Protein AF-A0A965ABD6-F1 (afdb_monomer)

Radius of gyration: 23.54 Å; Cα contacts (8 Å, |Δi|>4): 345; chains: 1; bounding box: 47×47×61 Å

Nearest PDB structures (foldseek):
  4b3f-assembly1_X  TM=8.788E-01  e=2.185E-13  Homo sapiens
  4b3g-assembly1_A  TM=7.871E-01  e=4.096E-14  Homo sapiens
  4b3g-assembly2_B  TM=7.904E-01  e=2.468E-12  Homo sapiens
  2xzp-assembly1_A  TM=6.756E-01  e=1.005E-08  Homo sapiens
  2xzl-assembly1_A  TM=5.775E-01  e=5.027E-09  Saccharomyces cerevisiae

Secondary structure (DSSP, 8-state):
-HHHHHHHHHHHHHHHHHHHHHHHHHHHHIIIIITS-HHHHHHTTSEEEEEEEEEEEE-GGG-EEEEEEESS-TT------TT-EEEEEE-TTS-TTTSEEEEEEEEEETTEEEEEES-SS--GGGGSS-EEEEEPP-HHHHHHHHHHHHHHHH--SSHHHHHHHHHTTSS---B--------TTGGGS-HHHHHHHHHHHTBSS-------TTS-HHHHHHHHHHHHHHHSS------SSHHHHHHHHHHHHTTT-------

Mean predicted aligned error: 6.94 Å

Sequence (263 aa):
MLYVMAAIDDLKKTFELIKQERQADLQQYQQKVLQKSITQKKKDGVCWYPVKLDKTYIGTGERLIIEVQRTNNFEQRHSFQSGKAVSVFSNATNTPQKDHVSGVINFVRDNNMVITLNVDELPDWIEDGSLGVDVMFDEISYREMEFALKTVMKAEEGRIVELRDILLGYQKATFSDTSITNSAAIAKLNVSQQQALQKVLSANDVGIIHGPPGTGKTTTLVQGIIQTVAEEKQVLVCTPSNAAIDLLVEKLSEQGLNVLRIG

pLDDT: mean 89.71, std 8.37, range [56.16, 98.0]

Solvent-accessible surface area (backbone atoms only — not comparable to full-atom values): 15420 Å² total; per-residue (Å²): 110,74,66,59,55,51,54,45,51,55,50,50,52,52,53,52,50,52,50,51,52,52,52,51,53,50,52,50,43,44,64,54,50,76,74,42,55,71,73,55,19,36,73,72,14,47,33,50,71,49,30,42,79,76,47,74,47,75,47,85,90,78,30,38,30,39,33,35,30,56,76,60,70,80,87,61,65,64,71,84,46,58,71,40,40,28,36,40,27,25,46,66,82,78,46,46,88,75,43,61,47,51,28,34,28,68,40,65,55,96,55,38,36,34,32,41,39,79,49,95,67,83,63,80,60,72,74,67,41,54,25,29,39,33,64,46,80,69,60,62,63,54,52,53,53,53,49,52,50,51,52,62,64,67,47,86,63,64,71,65,39,53,51,49,36,32,77,73,64,76,38,81,70,51,70,54,96,61,79,80,78,89,45,80,71,58,70,74,48,53,72,70,48,44,53,48,41,51,50,40,75,15,30,76,67,69,58,85,86,85,62,66,90,92,66,50,52,68,60,42,50,52,53,44,51,57,56,48,52,74,79,37,96,74,80,90,85,85,65,100,42,72,69,59,44,50,56,47,51,51,60,41,43,78,72,70,47,93,77,84,84,86,130

Structure (mmCIF, N/CA/C/O backbone):
data_AF-A0A965ABD6-F1
#
_entry.id   AF-A0A965ABD6-F1
#
loop_
_atom_site.group_PDB
_atom_site.id
_atom_site.type_symbol
_atom_site.label_atom_id
_atom_site.label_alt_id
_atom_site.lab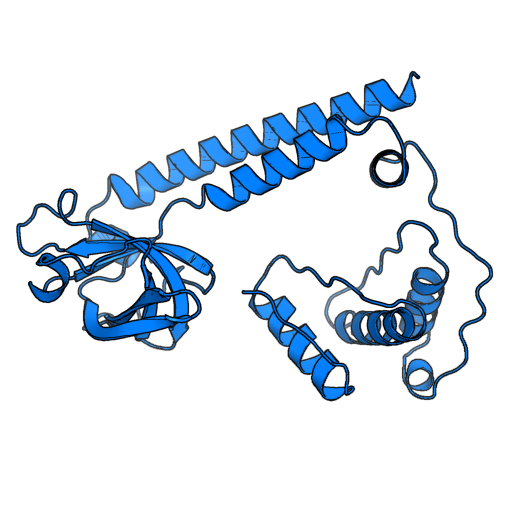el_comp_id
_atom_site.label_asym_id
_atom_site.label_entity_id
_atom_site.label_seq_id
_atom_site.pdbx_PDB_ins_code
_atom_site.Cartn_x
_atom_site.Cartn_y
_atom_site.Cartn_z
_atom_site.occupancy
_atom_site.B_iso_or_equiv
_atom_site.auth_seq_id
_atom_site.auth_comp_id
_atom_site.auth_asym_id
_atom_site.auth_atom_id
_atom_site.pdbx_PDB_model_num
ATOM 1 N N . MET A 1 1 ? -8.446 24.062 23.736 1.00 56.16 1 MET A N 1
ATOM 2 C CA . MET A 1 1 ? -7.678 25.020 22.907 1.00 56.16 1 MET A CA 1
ATOM 3 C C . MET A 1 1 ? -6.176 24.718 22.904 1.00 56.16 1 MET A C 1
ATOM 5 O O . MET A 1 1 ? -5.656 24.477 21.829 1.00 56.16 1 MET A O 1
ATOM 9 N N . LEU A 1 2 ? -5.494 24.633 24.060 1.00 60.91 2 LEU A N 1
ATOM 10 C CA . LEU A 1 2 ? -4.055 24.290 24.136 1.00 60.91 2 LEU A CA 1
ATOM 11 C C . LEU A 1 2 ? -3.693 22.927 23.504 1.00 60.91 2 LEU A C 1
ATOM 13 O O . LEU A 1 2 ? -2.738 22.849 22.741 1.00 60.91 2 LEU A O 1
ATOM 17 N N . TYR A 1 3 ? -4.488 21.880 23.755 1.00 62.97 3 TYR A N 1
ATOM 18 C CA . TYR A 1 3 ? -4.248 20.541 23.191 1.00 62.97 3 TYR A CA 1
ATOM 19 C C . TYR A 1 3 ? -4.413 20.461 21.666 1.00 62.97 3 TYR A C 1
ATOM 21 O O . TYR A 1 3 ? -3.659 19.764 20.998 1.00 62.97 3 TYR A O 1
ATOM 29 N N . VAL A 1 4 ? -5.346 21.235 21.105 1.00 65.31 4 VAL A N 1
ATOM 30 C CA . VAL A 1 4 ? -5.596 21.259 19.656 1.00 65.31 4 VAL A CA 1
ATOM 31 C C . VAL A 1 4 ? -4.415 21.886 18.913 1.00 65.31 4 VAL A C 1
ATOM 33 O O . VAL A 1 4 ? -4.005 21.374 17.878 1.00 65.31 4 VAL A O 1
ATOM 36 N N . MET A 1 5 ? -3.821 22.958 19.452 1.00 73.75 5 MET A N 1
ATOM 37 C CA . MET A 1 5 ? -2.641 23.577 18.834 1.00 73.75 5 MET A CA 1
ATOM 38 C C . MET A 1 5 ? -1.444 22.613 18.818 1.00 73.75 5 MET A C 1
ATOM 40 O O . MET A 1 5 ? -0.780 22.500 17.793 1.00 73.75 5 MET A O 1
ATOM 44 N N . ALA A 1 6 ? -1.238 21.851 19.898 1.00 85.69 6 ALA A N 1
ATOM 45 C CA . ALA A 1 6 ? -0.165 20.860 19.981 1.00 85.69 6 ALA A CA 1
ATOM 46 C C . ALA A 1 6 ? -0.349 19.697 18.982 1.00 85.69 6 ALA A C 1
ATOM 48 O O . ALA A 1 6 ? 0.586 19.358 18.259 1.00 85.69 6 ALA A O 1
ATOM 49 N N . ALA A 1 7 ? -1.570 19.162 18.852 1.00 89.69 7 ALA A N 1
ATOM 50 C CA . ALA A 1 7 ? -1.891 18.114 17.877 1.00 89.69 7 ALA A CA 1
ATOM 51 C C . ALA A 1 7 ? -1.602 18.536 16.430 1.00 89.69 7 ALA A C 1
ATOM 53 O O . ALA A 1 7 ? -1.044 17.775 15.639 1.00 89.69 7 ALA A O 1
ATOM 54 N N . ILE A 1 8 ? -1.965 19.769 16.078 1.00 93.88 8 ILE A N 1
ATOM 55 C CA . ILE A 1 8 ? -1.705 20.312 14.745 1.00 93.88 8 ILE A CA 1
ATOM 56 C C . ILE A 1 8 ? -0.204 20.506 14.505 1.00 93.88 8 ILE A C 1
ATOM 58 O O . ILE A 1 8 ? 0.272 20.241 13.401 1.00 93.88 8 ILE A O 1
ATOM 62 N N . ASP A 1 9 ? 0.558 20.935 15.508 1.00 93.69 9 ASP A N 1
ATOM 63 C CA . ASP A 1 9 ? 2.002 21.124 15.368 1.00 93.69 9 ASP A CA 1
ATOM 64 C C . ASP A 1 9 ? 2.760 19.792 15.218 1.00 93.69 9 ASP A C 1
ATOM 66 O O . ASP A 1 9 ? 3.669 19.703 14.385 1.00 93.69 9 ASP A O 1
ATOM 70 N N . ASP A 1 10 ? 2.331 18.726 15.903 1.00 93.62 10 ASP A N 1
ATOM 71 C CA . ASP A 1 10 ? 2.857 17.369 15.687 1.00 93.62 10 ASP A CA 1
ATOM 72 C C . ASP A 1 10 ? 2.606 16.887 14.251 1.00 93.62 10 ASP A C 1
ATOM 74 O O . ASP A 1 10 ? 3.505 16.359 13.589 1.00 93.62 10 ASP A O 1
ATOM 78 N N . LEU A 1 11 ? 1.401 17.119 13.721 1.00 96.06 11 LEU A N 1
ATOM 79 C CA . LEU A 1 11 ? 1.064 16.756 12.342 1.00 96.06 11 LEU A CA 1
ATOM 80 C C . LEU A 1 11 ? 1.850 17.575 11.314 1.00 96.06 11 LEU A C 1
ATOM 82 O O . LEU A 1 11 ? 2.280 17.013 10.305 1.00 96.06 11 LEU A O 1
ATOM 86 N N . LYS A 1 12 ? 2.105 18.866 11.567 1.00 96.81 12 LYS A N 1
ATOM 87 C CA . LYS A 1 12 ? 2.995 19.683 10.721 1.00 96.81 12 LYS A CA 1
ATOM 88 C C . LYS A 1 12 ? 4.415 19.129 10.715 1.00 96.81 12 LYS A C 1
ATOM 90 O O . LYS A 1 12 ? 5.037 19.070 9.657 1.00 96.81 12 LYS A O 1
ATOM 95 N N . LYS A 1 13 ? 4.926 18.689 11.867 1.00 96.81 13 LYS A N 1
ATOM 96 C CA . LYS A 1 13 ? 6.244 18.048 11.945 1.00 96.81 13 LYS A CA 1
ATOM 97 C C . LYS A 1 13 ? 6.281 16.767 11.113 1.00 96.81 13 LYS A C 1
ATOM 99 O O . LYS A 1 13 ? 7.199 16.604 10.313 1.00 96.81 13 LYS A O 1
ATOM 104 N N . THR A 1 14 ? 5.279 15.897 11.237 1.00 96.94 14 THR A N 1
ATOM 105 C CA . THR A 1 14 ? 5.166 14.692 10.396 1.00 96.94 14 THR A CA 1
ATOM 106 C C . THR A 1 14 ? 5.076 15.043 8.912 1.00 96.94 14 THR A C 1
ATOM 108 O O . THR A 1 14 ? 5.737 14.413 8.092 1.00 96.94 14 THR A O 1
ATOM 111 N N . PHE A 1 15 ? 4.320 16.080 8.554 1.00 97.44 15 PHE A N 1
ATOM 112 C CA . PHE A 1 15 ? 4.199 16.547 7.175 1.00 97.44 15 PHE A CA 1
ATOM 113 C C . PHE A 1 15 ? 5.551 16.978 6.581 1.00 97.44 15 PHE A C 1
ATOM 115 O O . PHE A 1 15 ? 5.878 16.603 5.455 1.00 97.44 15 PHE A O 1
ATOM 122 N N . GLU A 1 16 ? 6.376 17.700 7.342 1.00 97.94 16 GLU A N 1
ATOM 123 C CA . GLU A 1 16 ? 7.728 18.069 6.904 1.00 97.94 16 GLU A CA 1
ATOM 124 C C . GLU A 1 16 ? 8.673 16.861 6.819 1.00 97.94 16 GLU A C 1
ATOM 126 O O . GLU A 1 16 ? 9.490 16.791 5.901 1.00 97.94 16 GLU A O 1
ATOM 131 N N . LEU A 1 17 ? 8.534 15.868 7.703 1.00 98.00 17 LEU A N 1
ATOM 132 C CA . LEU A 1 17 ? 9.294 14.615 7.604 1.00 98.00 17 LEU A CA 1
ATOM 133 C C . LEU A 1 17 ? 8.945 13.834 6.328 1.00 98.00 17 LEU A C 1
ATOM 135 O O . LEU A 1 17 ? 9.846 13.337 5.658 1.00 98.00 17 LEU A O 1
ATOM 139 N N . ILE A 1 18 ? 7.667 13.783 5.938 1.00 97.06 18 ILE A N 1
ATOM 140 C CA . ILE A 1 18 ? 7.245 13.143 4.680 1.00 97.06 18 ILE A CA 1
ATOM 141 C C . ILE A 1 18 ? 7.852 13.853 3.467 1.00 97.06 18 ILE A C 1
ATOM 143 O O . ILE A 1 18 ? 8.284 13.191 2.525 1.00 97.06 18 ILE A O 1
ATOM 147 N N . LYS A 1 19 ? 7.946 15.188 3.485 1.00 96.19 19 LYS A N 1
ATOM 148 C CA . LYS A 1 19 ? 8.625 15.935 2.413 1.00 96.19 19 LYS A CA 1
ATOM 149 C C . LYS A 1 19 ? 10.118 15.631 2.339 1.00 96.19 19 LYS A C 1
ATOM 151 O O . LYS A 1 19 ? 10.651 15.512 1.237 1.00 96.19 19 LYS A O 1
ATOM 156 N N . GLN A 1 20 ? 10.787 15.513 3.486 1.00 97.44 20 GLN A N 1
ATOM 157 C CA . GLN A 1 20 ? 12.203 15.144 3.534 1.00 97.44 20 GLN A CA 1
ATOM 158 C C . GLN A 1 20 ? 12.419 13.738 2.968 1.00 97.44 20 GLN A C 1
ATOM 160 O O . GLN A 1 20 ? 13.289 13.558 2.118 1.00 97.44 20 GLN A O 1
ATOM 165 N N . GLU A 1 21 ? 11.581 12.776 3.360 1.00 97.19 21 GLU A N 1
ATOM 166 C CA . GLU A 1 21 ? 11.613 11.410 2.827 1.00 97.19 21 GLU A CA 1
ATOM 167 C C . GLU A 1 21 ? 11.377 11.396 1.311 1.00 97.19 21 GLU A C 1
ATOM 169 O O . GLU A 1 21 ? 12.151 10.799 0.567 1.00 97.19 21 GLU A O 1
ATOM 174 N N . ARG A 1 22 ? 10.368 12.135 0.827 1.00 95.94 22 ARG A N 1
ATOM 175 C CA . ARG A 1 22 ? 10.079 12.295 -0.607 1.00 95.94 22 ARG A CA 1
ATOM 176 C C . ARG A 1 22 ? 11.291 12.817 -1.374 1.00 95.94 22 ARG A C 1
ATOM 178 O O . ARG A 1 22 ? 11.604 12.325 -2.456 1.00 95.94 22 ARG A O 1
ATOM 185 N N . GLN A 1 23 ? 11.962 13.837 -0.841 1.00 95.19 23 GLN A N 1
ATOM 186 C CA . GLN A 1 23 ? 13.137 14.426 -1.475 1.00 95.19 23 GLN A CA 1
ATOM 187 C C . GLN A 1 23 ? 14.317 13.449 -1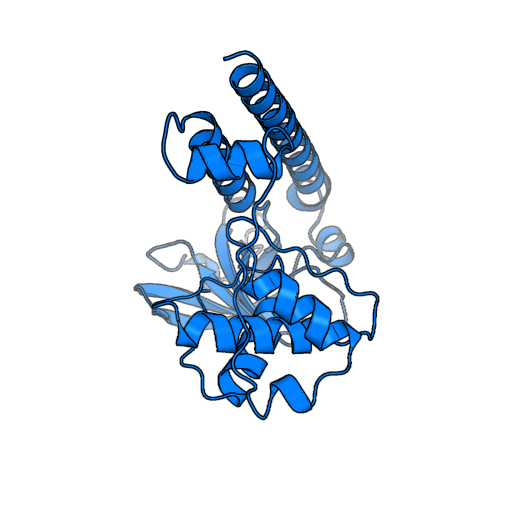.494 1.00 95.19 23 GLN A C 1
ATOM 189 O O . GLN A 1 23 ? 15.001 13.348 -2.514 1.00 95.19 23 GLN A O 1
ATOM 194 N N . ALA A 1 24 ? 14.545 12.725 -0.397 1.00 94.94 24 ALA A N 1
ATOM 195 C CA . ALA A 1 24 ? 15.600 11.725 -0.302 1.00 94.94 24 ALA A CA 1
ATOM 196 C C . ALA A 1 24 ? 15.373 10.564 -1.284 1.00 94.94 24 ALA A C 1
ATOM 198 O O . ALA A 1 24 ? 16.291 10.191 -2.019 1.00 94.94 24 ALA A O 1
ATOM 199 N N . ASP A 1 25 ? 14.149 10.040 -1.366 1.00 92.38 25 ASP A N 1
ATOM 200 C CA . ASP A 1 25 ? 13.821 8.939 -2.274 1.00 92.38 25 ASP A CA 1
ATOM 201 C C . ASP A 1 25 ? 13.860 9.382 -3.749 1.00 92.38 25 ASP A C 1
ATOM 203 O O . ASP A 1 25 ? 14.406 8.678 -4.602 1.00 92.38 25 ASP A O 1
ATOM 207 N N . LEU A 1 26 ? 13.438 10.617 -4.055 1.00 91.12 26 LEU A N 1
ATOM 208 C CA . LEU A 1 26 ? 13.603 11.200 -5.391 1.00 91.12 26 LEU A CA 1
ATOM 209 C C . LEU A 1 26 ? 15.084 11.334 -5.786 1.00 91.12 26 LEU A C 1
ATOM 211 O O . LEU A 1 26 ? 15.459 10.995 -6.910 1.00 91.12 26 LEU A O 1
ATOM 215 N N . GLN A 1 27 ? 15.946 11.802 -4.881 1.00 90.94 27 GLN A N 1
ATOM 216 C CA . GLN A 1 27 ? 17.391 11.884 -5.131 1.00 90.94 27 GLN A CA 1
ATOM 217 C C . GLN A 1 27 ? 17.996 10.496 -5.358 1.00 90.94 27 GLN A C 1
ATOM 219 O O . GLN A 1 27 ? 18.798 10.298 -6.277 1.00 90.94 27 GLN A O 1
ATOM 224 N N . GLN A 1 28 ? 17.579 9.514 -4.561 1.00 87.50 28 GLN A N 1
ATOM 225 C CA . GLN A 1 28 ? 17.999 8.132 -4.722 1.00 87.50 28 GLN A CA 1
ATOM 226 C C . GLN A 1 28 ? 17.561 7.565 -6.081 1.00 87.50 28 GLN A C 1
ATOM 228 O O . GLN A 1 28 ? 18.355 6.897 -6.750 1.00 87.50 28 GLN A O 1
ATOM 233 N N . TYR A 1 29 ? 16.334 7.850 -6.513 1.00 87.38 29 TYR A N 1
ATOM 234 C CA . TYR A 1 29 ? 15.823 7.479 -7.829 1.00 87.38 29 TYR A CA 1
ATOM 235 C C . TYR A 1 29 ? 16.656 8.097 -8.961 1.00 87.38 29 TYR A C 1
ATOM 237 O O . TYR A 1 29 ? 17.092 7.385 -9.869 1.00 87.38 29 TYR A O 1
ATOM 245 N N . GLN A 1 30 ? 16.968 9.393 -8.881 1.00 86.81 30 GLN A N 1
ATOM 246 C CA . GLN A 1 30 ? 17.805 10.078 -9.873 1.00 86.81 30 GLN A CA 1
ATOM 247 C C . GLN A 1 30 ? 19.190 9.423 -10.010 1.00 86.81 30 GLN A C 1
ATOM 249 O O . GLN A 1 30 ? 19.644 9.161 -11.126 1.00 86.81 30 GLN A O 1
ATOM 254 N N . GLN A 1 31 ? 19.835 9.094 -8.887 1.00 85.25 31 GLN A N 1
ATOM 255 C CA . GLN A 1 31 ? 21.158 8.458 -8.869 1.00 85.25 31 GLN A CA 1
ATOM 256 C C . GLN A 1 31 ? 21.137 6.990 -9.318 1.00 85.25 31 GLN A C 1
ATOM 258 O O . GLN A 1 31 ? 22.098 6.508 -9.922 1.00 85.25 31 GLN A O 1
ATOM 263 N N . LYS A 1 32 ? 20.080 6.236 -8.989 1.00 78.62 32 LYS A N 1
ATOM 264 C CA . LYS A 1 32 ? 20.001 4.788 -9.257 1.00 78.62 32 LYS A CA 1
ATOM 265 C C . LYS A 1 32 ? 19.354 4.436 -10.595 1.00 78.62 32 LYS A C 1
ATOM 267 O O . LY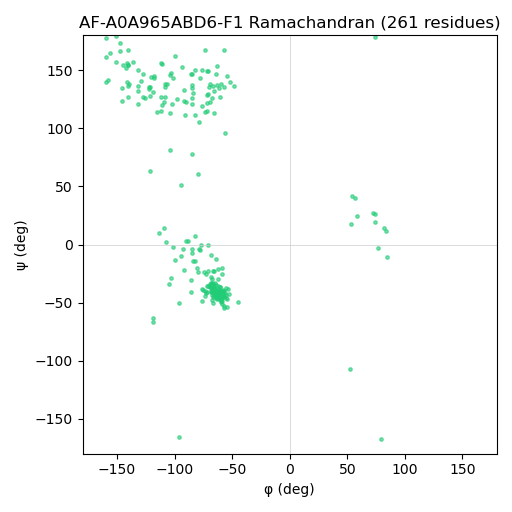S A 1 32 ? 19.602 3.340 -11.092 1.00 78.62 32 LYS A O 1
ATOM 272 N N . VAL A 1 33 ? 18.551 5.323 -11.171 1.00 79.69 33 VAL A N 1
ATOM 273 C CA . VAL A 1 33 ? 17.813 5.048 -12.409 1.00 79.69 33 VAL A CA 1
ATOM 274 C C . VAL A 1 33 ? 18.233 6.025 -13.504 1.00 79.69 33 VAL A C 1
ATOM 276 O O . VAL A 1 33 ? 18.847 5.607 -14.480 1.00 79.69 33 VAL A O 1
ATOM 279 N N . LEU A 1 34 ? 18.002 7.329 -13.344 1.00 79.62 34 LEU A N 1
ATOM 280 C CA . LEU A 1 34 ? 18.179 8.281 -14.453 1.00 79.62 34 LEU A CA 1
ATOM 281 C C . LEU A 1 34 ? 19.634 8.446 -14.918 1.00 79.62 34 LEU A C 1
ATOM 283 O O . LEU A 1 34 ? 19.883 8.622 -16.107 1.00 79.62 34 LEU A O 1
ATOM 287 N N . GLN A 1 35 ? 20.597 8.387 -13.997 1.00 82.94 35 GLN A N 1
ATOM 288 C CA . GLN A 1 35 ? 22.014 8.646 -14.295 1.00 82.94 35 GLN A CA 1
ATOM 289 C C . GLN A 1 35 ? 22.825 7.386 -14.638 1.00 82.94 35 GLN A C 1
ATOM 291 O O . GLN A 1 35 ? 24.010 7.482 -14.958 1.00 82.94 35 GLN A O 1
ATOM 296 N N . LYS A 1 36 ? 22.221 6.194 -14.559 1.00 86.75 36 LYS A N 1
ATOM 297 C CA . LYS A 1 36 ? 22.922 4.916 -14.742 1.00 86.75 36 LYS A CA 1
ATOM 298 C C . LYS A 1 36 ? 22.655 4.300 -16.110 1.00 86.75 36 LYS A C 1
ATOM 300 O O . LYS A 1 36 ? 21.560 4.382 -16.659 1.00 86.75 36 LYS A O 1
ATOM 305 N N . SER A 1 37 ? 23.662 3.601 -16.632 1.00 89.62 37 SER A N 1
ATOM 306 C CA . SER A 1 37 ? 23.510 2.801 -17.848 1.00 89.62 37 SER A CA 1
ATOM 307 C C . SER A 1 37 ? 22.505 1.664 -17.638 1.00 89.62 37 SER A C 1
ATOM 309 O O . SER A 1 37 ? 22.342 1.157 -16.524 1.00 89.62 37 SER A O 1
ATOM 311 N N . ILE A 1 38 ? 21.867 1.208 -18.722 1.00 89.44 38 ILE A N 1
ATOM 312 C CA . ILE A 1 38 ? 20.925 0.075 -18.696 1.00 89.44 38 ILE A CA 1
ATOM 313 C C . ILE A 1 38 ? 21.563 -1.155 -18.032 1.00 89.44 38 ILE A C 1
ATOM 315 O O . ILE A 1 38 ? 20.946 -1.791 -17.179 1.00 89.44 38 ILE A O 1
ATOM 319 N N . THR A 1 39 ? 22.829 -1.450 -18.340 1.00 90.69 39 THR A N 1
ATOM 320 C CA . THR A 1 39 ? 23.579 -2.560 -17.734 1.00 90.69 39 THR A CA 1
ATOM 321 C C . THR A 1 39 ? 23.640 -2.460 -16.209 1.00 90.69 39 THR A C 1
ATOM 323 O O . THR A 1 39 ? 23.407 -3.454 -15.517 1.00 90.69 39 THR A O 1
ATOM 326 N N . GLN A 1 40 ? 23.913 -1.269 -15.669 1.00 89.88 40 GLN A N 1
ATOM 327 C CA . GLN A 1 40 ? 23.965 -1.070 -14.224 1.00 89.88 40 GLN A CA 1
ATOM 328 C C . GLN A 1 40 ? 22.564 -1.110 -13.601 1.00 89.88 40 GLN A C 1
ATOM 330 O O . GLN A 1 40 ? 22.386 -1.766 -12.578 1.00 89.88 40 GLN A O 1
ATOM 335 N N . LYS A 1 41 ? 21.555 -0.500 -14.237 1.00 91.75 41 LYS A N 1
ATOM 336 C CA . LYS A 1 41 ? 20.160 -0.562 -13.766 1.00 91.75 41 LYS A CA 1
ATOM 337 C C . LYS A 1 41 ? 19.637 -1.997 -13.668 1.00 91.75 41 LYS A C 1
ATOM 339 O O . LYS A 1 41 ? 18.967 -2.347 -12.697 1.00 91.75 41 LYS A O 1
ATOM 344 N N . LYS A 1 42 ? 19.977 -2.850 -14.643 1.00 91.81 42 LYS A N 1
ATOM 345 C CA . LYS A 1 42 ? 19.676 -4.289 -14.592 1.00 91.81 42 LYS A CA 1
ATOM 346 C C . LYS A 1 42 ? 20.323 -4.936 -13.371 1.00 91.81 42 LYS A C 1
ATOM 348 O O . LYS A 1 42 ? 19.646 -5.636 -12.624 1.00 91.81 42 LYS A O 1
ATOM 353 N N . LYS A 1 43 ? 21.622 -4.690 -13.150 1.00 90.56 43 LYS A N 1
ATOM 354 C CA . LYS A 1 43 ? 22.377 -5.220 -11.997 1.00 90.56 43 LYS A CA 1
ATOM 355 C C . LYS A 1 43 ? 21.765 -4.800 -10.661 1.00 90.56 43 LYS A C 1
ATOM 357 O O . LYS A 1 43 ? 21.676 -5.627 -9.760 1.00 90.56 43 LYS A O 1
ATOM 362 N N . ASP A 1 44 ? 21.296 -3.562 -10.578 1.00 89.69 44 ASP A N 1
ATOM 363 C CA . ASP A 1 44 ? 20.644 -3.000 -9.394 1.00 89.69 44 ASP A CA 1
ATOM 364 C C . ASP A 1 44 ? 19.181 -3.474 -9.239 1.00 89.69 44 ASP A C 1
ATOM 366 O O . ASP A 1 44 ? 18.532 -3.170 -8.239 1.00 89.69 44 ASP A O 1
ATOM 370 N N . GLY A 1 45 ? 18.649 -4.230 -10.208 1.00 91.56 45 GLY A N 1
ATOM 371 C CA . GLY A 1 45 ? 17.308 -4.814 -10.156 1.00 91.56 45 GLY A CA 1
ATOM 372 C C . GLY A 1 45 ? 16.170 -3.812 -10.376 1.00 91.56 45 GLY A C 1
ATOM 373 O O . GLY A 1 45 ? 15.030 -4.091 -9.995 1.00 91.56 45 GLY A O 1
ATOM 374 N N . VAL A 1 46 ? 16.460 -2.649 -10.966 1.00 92.94 46 VAL A N 1
ATOM 375 C CA . VAL A 1 46 ? 15.493 -1.559 -11.220 1.00 92.94 46 VAL A CA 1
ATOM 376 C C . VAL A 1 46 ? 15.118 -1.414 -12.698 1.00 92.94 46 VAL A C 1
ATOM 378 O O . VAL A 1 46 ? 14.345 -0.529 -13.043 1.00 92.94 46 VAL A O 1
ATOM 381 N N . CYS A 1 47 ? 15.648 -2.284 -13.566 1.00 94.12 47 CYS A N 1
ATOM 382 C CA . CYS A 1 47 ? 15.359 -2.301 -14.999 1.00 94.12 47 CYS A CA 1
ATOM 383 C C . CYS A 1 47 ? 15.228 -3.735 -15.530 1.00 94.12 47 CYS A C 1
ATOM 385 O O . CYS A 1 47 ? 16.048 -4.603 -15.209 1.00 94.12 47 CYS A O 1
ATOM 387 N N . TRP A 1 48 ? 14.217 -3.986 -16.360 1.00 94.69 48 TRP A N 1
ATOM 388 C CA . TRP A 1 48 ? 14.145 -5.141 -17.255 1.00 94.69 48 TRP A CA 1
ATOM 389 C C . TRP A 1 48 ? 14.504 -4.691 -18.671 1.00 94.69 48 TRP A C 1
ATOM 391 O O . TRP A 1 48 ? 13.840 -3.827 -19.226 1.00 94.69 48 TRP A O 1
ATOM 401 N N . TYR A 1 49 ? 15.543 -5.281 -19.262 1.00 93.56 49 TYR A N 1
ATOM 402 C CA . TYR A 1 49 ? 15.931 -5.030 -20.653 1.00 93.56 49 TYR A CA 1
ATOM 403 C C . TYR A 1 49 ? 16.804 -6.181 -21.187 1.00 93.56 49 TYR A C 1
ATOM 405 O O . TYR A 1 49 ? 17.697 -6.623 -20.463 1.00 93.56 49 TYR A O 1
ATOM 413 N N . PRO A 1 50 ? 16.646 -6.643 -22.436 1.00 93.25 50 PRO A N 1
ATOM 414 C CA . PRO A 1 50 ? 15.512 -6.360 -23.294 1.00 93.25 50 PRO A CA 1
ATOM 415 C C . PRO A 1 50 ? 14.278 -7.113 -22.789 1.00 93.25 50 PRO A C 1
ATOM 417 O O . PRO A 1 50 ? 14.382 -8.221 -22.247 1.00 93.25 50 PRO A O 1
ATOM 420 N N . VAL A 1 51 ? 13.111 -6.527 -23.007 1.00 94.31 51 VAL A N 1
ATOM 421 C CA . VAL A 1 51 ? 11.834 -7.238 -22.955 1.00 94.31 51 VAL A CA 1
ATOM 422 C C . VAL A 1 51 ? 11.245 -7.322 -24.357 1.00 94.31 51 VAL A C 1
ATOM 424 O O . VAL A 1 51 ? 11.572 -6.523 -25.234 1.00 94.31 51 VAL A O 1
ATOM 427 N N . LYS A 1 52 ? 10.404 -8.324 -24.581 1.00 93.81 52 LYS A N 1
ATOM 428 C CA . LYS A 1 52 ? 9.613 -8.486 -25.795 1.00 93.81 52 LYS A CA 1
ATOM 429 C C . LYS A 1 52 ? 8.155 -8.204 -25.457 1.00 93.81 52 LYS A C 1
ATOM 431 O O . LYS A 1 52 ? 7.677 -8.704 -24.442 1.00 93.81 52 LYS A O 1
ATOM 436 N N . LEU A 1 53 ? 7.472 -7.440 -26.304 1.00 95.19 53 LEU A N 1
ATOM 437 C CA . LEU A 1 53 ? 6.020 -7.317 -26.259 1.00 95.19 53 LEU A CA 1
ATOM 438 C C . LEU A 1 53 ? 5.390 -8.646 -26.704 1.00 95.19 53 LEU A C 1
ATOM 440 O O . LEU A 1 53 ? 5.699 -9.145 -27.787 1.00 95.19 53 LEU A O 1
ATOM 444 N N . ASP A 1 54 ? 4.564 -9.238 -25.847 1.00 93.94 54 ASP A N 1
ATOM 445 C CA . ASP A 1 54 ? 3.817 -10.464 -26.143 1.00 93.94 54 ASP A CA 1
ATOM 446 C C . ASP A 1 54 ? 2.401 -10.134 -26.622 1.00 93.94 54 ASP A C 1
ATOM 448 O O . ASP A 1 54 ? 1.971 -10.607 -27.674 1.00 93.94 54 ASP A O 1
ATOM 452 N N . LYS A 1 55 ? 1.680 -9.290 -25.873 1.00 94.62 55 LYS A N 1
ATOM 453 C CA . LYS A 1 55 ? 0.291 -8.920 -26.171 1.00 94.62 55 LYS A CA 1
ATOM 454 C C . LYS A 1 55 ? -0.009 -7.480 -25.801 1.00 94.62 55 LYS A C 1
ATOM 456 O O . LYS A 1 55 ? 0.558 -6.949 -24.849 1.00 94.62 55 LYS A O 1
ATOM 461 N N . THR A 1 56 ? -1.003 -6.934 -26.491 1.00 95.44 56 THR A N 1
ATOM 462 C CA . THR A 1 56 ? -1.652 -5.666 -26.165 1.00 95.44 56 THR A CA 1
ATOM 463 C C . THR A 1 56 ? -3.161 -5.861 -26.208 1.00 95.44 56 THR A C 1
ATOM 465 O O . THR A 1 56 ? -3.675 -6.516 -27.116 1.00 95.44 56 THR A O 1
ATOM 468 N N . TYR A 1 57 ? -3.881 -5.319 -25.231 1.00 95.75 57 TYR A N 1
ATOM 469 C CA . TYR A 1 57 ? -5.343 -5.346 -25.192 1.00 95.75 57 TYR A CA 1
ATOM 470 C C . TYR A 1 57 ? -5.901 -4.203 -24.343 1.00 95.75 57 TYR A C 1
ATOM 472 O O . TYR A 1 57 ? -5.185 -3.583 -23.560 1.00 95.75 57 TYR A O 1
ATOM 480 N N . ILE A 1 58 ? -7.197 -3.935 -24.490 1.00 94.44 58 ILE A N 1
ATOM 481 C CA . ILE A 1 58 ? -7.924 -2.985 -23.646 1.00 94.44 58 ILE A CA 1
ATOM 482 C C . ILE A 1 58 ? -8.519 -3.754 -22.467 1.00 94.44 58 ILE A C 1
ATOM 484 O O . ILE A 1 58 ? -9.238 -4.737 -22.652 1.00 94.44 58 ILE A O 1
ATOM 488 N N . GLY A 1 59 ? -8.179 -3.327 -21.255 1.00 89.12 59 GLY A N 1
ATOM 489 C CA . GLY A 1 59 ? -8.684 -3.896 -20.013 1.00 89.12 59 GLY A CA 1
ATOM 490 C C . GLY A 1 59 ? -9.871 -3.134 -19.431 1.00 89.12 59 GLY A C 1
ATOM 491 O O . GLY A 1 59 ? -10.505 -2.292 -20.069 1.00 89.12 59 GLY A O 1
ATOM 492 N N . THR A 1 60 ? -10.160 -3.427 -18.166 1.00 84.00 60 THR A N 1
ATOM 493 C CA . THR A 1 60 ? -11.202 -2.746 -17.392 1.00 84.00 60 THR A CA 1
ATOM 494 C C . THR A 1 60 ? -10.954 -1.237 -17.332 1.00 84.00 60 THR A C 1
ATOM 496 O O . THR A 1 60 ? -9.836 -0.792 -17.075 1.00 84.00 60 THR A O 1
ATOM 499 N N . GLY A 1 61 ? -12.013 -0.447 -17.529 1.00 84.00 61 GLY A N 1
ATOM 500 C CA . GLY A 1 61 ? -11.929 1.015 -17.509 1.00 84.00 61 GLY A CA 1
ATOM 501 C C . GLY A 1 61 ? -11.262 1.615 -18.748 1.00 84.00 61 GLY A C 1
ATOM 502 O O . GLY A 1 61 ? -10.669 2.682 -18.633 1.00 84.00 61 GLY A O 1
ATOM 503 N N . GLU A 1 62 ? -11.321 0.913 -19.887 1.00 90.00 62 GLU A N 1
ATOM 504 C CA . GLU A 1 62 ? -10.795 1.356 -21.192 1.00 90.00 62 GLU A CA 1
ATOM 505 C C . GLU A 1 62 ? -9.290 1.662 -21.184 1.00 90.00 62 GLU A C 1
ATOM 507 O O . GLU A 1 62 ? -8.776 2.418 -22.000 1.00 90.00 62 GLU A O 1
ATOM 512 N N . ARG A 1 63 ? -8.553 1.048 -20.254 1.00 92.62 63 ARG A N 1
ATOM 513 C CA . ARG A 1 63 ? -7.106 1.226 -20.143 1.00 92.62 63 ARG A CA 1
ATOM 514 C C . ARG A 1 63 ? -6.362 0.281 -21.077 1.00 92.62 63 ARG A C 1
ATOM 516 O O . ARG A 1 63 ? -6.669 -0.911 -21.125 1.00 92.62 63 ARG A O 1
ATOM 523 N N . LEU A 1 64 ? -5.332 0.790 -21.749 1.00 95.56 64 LEU A N 1
ATOM 524 C CA . LEU A 1 64 ? -4.404 -0.028 -22.527 1.00 95.56 64 LEU A CA 1
ATOM 525 C C . LEU A 1 64 ? -3.515 -0.865 -21.606 1.00 95.56 64 LEU A C 1
ATOM 527 O O . LEU A 1 64 ? -2.890 -0.347 -20.682 1.00 95.56 64 LEU A O 1
ATOM 531 N N . ILE A 1 65 ? -3.442 -2.163 -21.877 1.00 96.94 65 ILE A N 1
ATOM 532 C CA . ILE A 1 65 ? -2.626 -3.125 -21.142 1.00 96.94 65 ILE A CA 1
ATOM 533 C C . ILE A 1 65 ? -1.653 -3.788 -22.107 1.00 96.94 65 ILE A C 1
ATOM 535 O O . ILE A 1 65 ? -2.039 -4.216 -23.196 1.00 96.94 65 ILE A O 1
ATOM 539 N N . ILE A 1 66 ? -0.399 -3.906 -21.674 1.00 96.81 66 ILE A N 1
ATOM 540 C CA . ILE A 1 66 ? 0.637 -4.662 -22.373 1.00 96.81 66 ILE A CA 1
ATOM 541 C C . ILE A 1 66 ? 1.148 -5.817 -21.515 1.00 96.81 66 ILE A C 1
ATOM 543 O O . ILE A 1 66 ? 1.280 -5.703 -20.292 1.00 96.81 66 ILE A O 1
ATOM 547 N N . GLU A 1 67 ? 1.486 -6.920 -22.171 1.00 96.94 67 GLU A N 1
ATOM 548 C CA . GLU A 1 67 ? 2.219 -8.038 -21.584 1.00 96.94 67 GLU A CA 1
ATOM 549 C C . GLU A 1 67 ? 3.622 -8.054 -22.173 1.00 96.94 67 GLU A C 1
ATOM 551 O O . GLU A 1 67 ? 3.795 -8.129 -23.390 1.00 96.94 67 GLU A O 1
ATOM 556 N N . VAL A 1 68 ? 4.632 -7.978 -21.311 1.00 96.25 68 VAL A N 1
ATOM 557 C CA . VAL A 1 68 ? 6.036 -8.021 -21.717 1.00 96.25 68 VAL A CA 1
ATOM 558 C C . VAL A 1 68 ? 6.752 -9.192 -21.065 1.00 96.25 68 VAL A C 1
ATOM 560 O O . VAL A 1 68 ? 6.503 -9.534 -19.907 1.00 96.25 68 VAL A O 1
ATOM 563 N N . GLN A 1 69 ? 7.683 -9.788 -21.801 1.00 95.12 69 GLN A N 1
ATOM 564 C CA . GLN A 1 69 ? 8.479 -10.917 -21.341 1.00 95.12 69 GLN A CA 1
ATOM 565 C C . GLN A 1 69 ? 9.973 -10.594 -21.404 1.00 95.12 69 GLN A C 1
ATOM 567 O O . GLN A 1 69 ? 10.467 -10.098 -22.417 1.00 95.12 69 GLN A O 1
ATOM 572 N N . ARG A 1 70 ? 10.728 -10.898 -20.341 1.00 92.38 70 ARG A N 1
ATOM 573 C CA . ARG A 1 70 ? 12.201 -10.843 -20.391 1.00 92.38 70 ARG A CA 1
ATOM 574 C C . ARG A 1 70 ? 12.714 -11.790 -21.466 1.00 92.38 70 ARG A C 1
ATOM 576 O O . ARG A 1 70 ? 12.265 -12.923 -21.555 1.00 92.38 70 ARG A O 1
ATOM 583 N N . THR A 1 71 ? 13.708 -11.364 -22.234 1.00 89.00 71 THR A N 1
ATOM 584 C CA . THR A 1 71 ? 14.347 -12.234 -23.240 1.00 89.00 71 THR A CA 1
ATOM 585 C C . THR A 1 71 ? 15.662 -12.842 -22.755 1.00 89.00 71 THR A C 1
ATOM 587 O O . THR A 1 71 ? 16.179 -13.775 -23.363 1.00 89.00 71 THR A O 1
ATOM 590 N N . ASN A 1 72 ? 16.217 -12.328 -21.655 1.00 85.12 72 ASN A N 1
ATOM 591 C CA . ASN A 1 72 ? 17.432 -12.830 -21.026 1.00 85.12 72 ASN A CA 1
ATOM 592 C C . ASN A 1 72 ? 17.428 -12.569 -19.517 1.00 85.12 72 ASN A C 1
ATOM 594 O O . ASN A 1 72 ? 16.506 -11.958 -18.976 1.00 85.12 72 ASN A O 1
ATOM 598 N N . ASN A 1 73 ? 18.496 -13.012 -18.846 1.00 80.75 73 ASN A N 1
ATOM 599 C CA . ASN A 1 73 ? 18.740 -12.746 -17.428 1.00 80.75 73 ASN A CA 1
ATOM 600 C C . ASN A 1 73 ? 17.565 -13.153 -16.525 1.00 80.75 73 ASN A C 1
ATOM 602 O O . ASN A 1 73 ? 17.219 -12.436 -15.587 1.00 80.75 73 ASN A O 1
ATOM 606 N N . PHE A 1 74 ? 16.963 -14.307 -16.806 1.00 84.38 74 PHE A N 1
ATOM 607 C CA . PHE A 1 74 ? 15.776 -14.804 -16.110 1.00 84.38 74 PHE A CA 1
ATOM 608 C C . PHE A 1 74 ? 15.972 -14.889 -14.584 1.00 84.38 74 PHE A C 1
ATOM 610 O O . PHE A 1 74 ? 15.105 -14.477 -13.823 1.00 84.38 74 PHE A O 1
ATOM 617 N N . GLU A 1 75 ? 17.171 -15.273 -14.139 1.00 82.56 75 GLU A N 1
ATOM 618 C CA . GLU A 1 75 ? 17.541 -15.396 -12.719 1.00 82.56 75 GLU A CA 1
ATOM 619 C C . GLU A 1 75 ? 17.880 -14.057 -12.031 1.00 82.56 75 GLU A C 1
ATOM 621 O O . GLU A 1 75 ? 18.180 -14.001 -10.834 1.00 82.56 75 GLU A O 1
ATOM 626 N N . GLN A 1 76 ? 17.895 -12.943 -12.771 1.00 86.12 76 GLN A N 1
ATOM 627 C CA . GLN A 1 76 ? 18.296 -11.654 -12.219 1.00 86.12 76 GLN A CA 1
ATOM 628 C C . GLN A 1 76 ? 17.210 -11.096 -11.297 1.00 86.12 76 GLN A C 1
ATOM 630 O O . GLN A 1 76 ? 16.128 -10.704 -11.753 1.00 86.12 76 GLN A O 1
ATOM 635 N N . ARG A 1 77 ? 17.541 -11.001 -10.002 1.00 89.19 77 ARG A N 1
ATOM 636 C CA . ARG A 1 77 ? 16.687 -10.393 -8.973 1.00 89.19 77 ARG A CA 1
ATOM 637 C C . ARG A 1 77 ? 16.289 -8.970 -9.354 1.00 89.19 77 ARG A C 1
ATOM 639 O O . ARG A 1 77 ? 17.071 -8.227 -9.945 1.00 89.19 77 ARG A O 1
ATOM 646 N N . HIS A 1 78 ? 15.073 -8.591 -8.986 1.00 91.94 78 HIS A N 1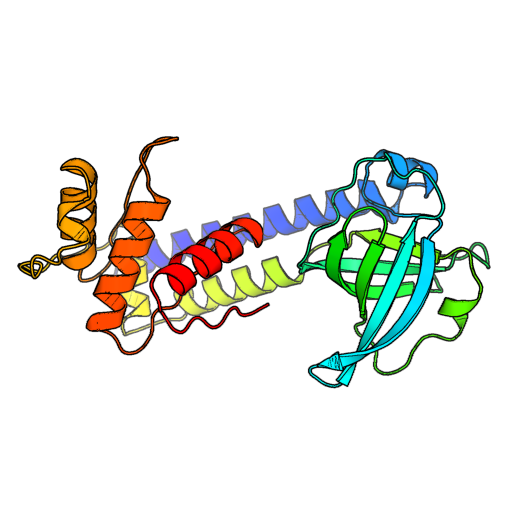
ATOM 647 C CA . HIS A 1 78 ? 14.519 -7.282 -9.292 1.00 91.94 78 HIS A CA 1
ATOM 648 C C . HIS A 1 78 ? 13.576 -6.791 -8.198 1.00 91.94 78 HIS A C 1
ATOM 650 O O . HIS A 1 78 ? 13.140 -7.556 -7.341 1.00 91.94 78 HIS A O 1
ATOM 656 N N . SER A 1 79 ? 13.245 -5.503 -8.251 1.00 90.19 79 SER A N 1
ATOM 657 C CA . SER A 1 79 ? 12.361 -4.847 -7.288 1.00 90.19 79 SER A CA 1
ATOM 658 C C . SER A 1 79 ? 10.925 -4.643 -7.790 1.00 90.19 79 SER A C 1
ATOM 660 O O . SER A 1 79 ? 10.102 -4.143 -7.027 1.00 90.19 79 SER A O 1
ATOM 662 N N . PHE A 1 80 ? 10.598 -5.022 -9.033 1.00 93.00 80 PHE A N 1
ATOM 663 C CA . PHE A 1 80 ? 9.238 -4.921 -9.586 1.00 93.00 80 PHE A CA 1
ATOM 664 C C . PHE A 1 80 ? 8.219 -5.761 -8.809 1.00 93.00 80 PHE A C 1
ATOM 666 O O . PHE A 1 80 ? 8.492 -6.915 -8.480 1.00 93.00 80 PHE A O 1
ATOM 673 N N . GLN A 1 81 ? 7.058 -5.167 -8.530 1.00 91.38 81 GLN A N 1
ATOM 674 C CA . GLN A 1 81 ? 5.938 -5.750 -7.787 1.00 91.38 81 GLN A CA 1
ATOM 675 C C . GLN A 1 81 ? 4.628 -5.123 -8.286 1.00 91.38 81 GLN A C 1
ATOM 677 O O . GLN A 1 81 ? 4.649 -4.010 -8.812 1.00 91.38 81 GLN A O 1
ATOM 682 N N . SER A 1 82 ? 3.503 -5.819 -8.090 1.00 90.81 82 SER A N 1
ATOM 683 C CA . SER A 1 82 ? 2.155 -5.283 -8.341 1.00 90.81 82 SER A CA 1
ATOM 684 C C . SER A 1 82 ? 1.986 -3.898 -7.711 1.00 90.81 82 SER A C 1
ATOM 686 O O . SER A 1 82 ? 2.391 -3.694 -6.566 1.00 90.81 82 SER A O 1
ATOM 688 N N . GLY A 1 83 ? 1.387 -2.966 -8.447 1.00 89.25 83 GLY A N 1
ATOM 689 C CA . GLY A 1 83 ? 1.126 -1.588 -8.029 1.00 89.25 83 GLY A CA 1
ATOM 690 C C . GLY A 1 83 ? 2.290 -0.612 -8.225 1.00 89.25 83 GLY A C 1
ATOM 691 O O . GLY A 1 83 ? 2.080 0.592 -8.121 1.00 89.25 83 GLY A O 1
ATOM 692 N N . LYS A 1 84 ? 3.511 -1.075 -8.538 1.00 90.69 84 LYS A N 1
ATOM 693 C CA . LYS A 1 84 ? 4.631 -0.152 -8.780 1.00 90.69 84 LYS A CA 1
ATOM 694 C C . LYS A 1 84 ? 4.457 0.613 -10.088 1.00 90.69 84 LYS A C 1
ATOM 696 O O . LYS A 1 84 ? 4.158 0.014 -11.123 1.00 90.69 84 LYS A O 1
ATOM 701 N N . ALA A 1 85 ? 4.727 1.915 -10.035 1.00 92.88 85 ALA A N 1
ATOM 702 C CA . 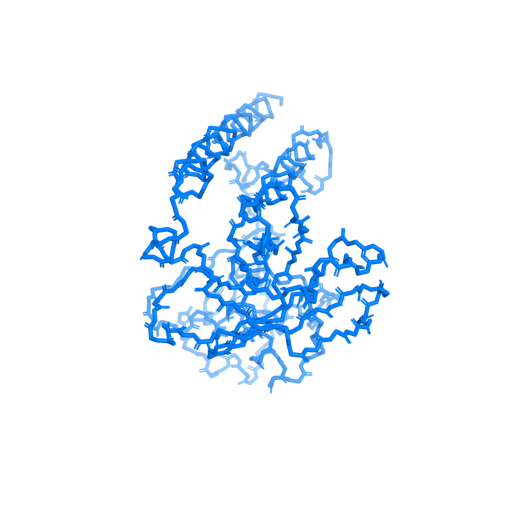ALA A 1 85 ? 4.854 2.753 -11.217 1.00 92.88 85 ALA A CA 1
ATOM 703 C C . ALA A 1 85 ? 6.119 2.383 -12.005 1.00 92.88 85 ALA A C 1
ATOM 705 O O . ALA A 1 85 ? 7.188 2.143 -11.429 1.00 92.88 85 ALA A O 1
ATOM 706 N N . VAL A 1 86 ? 5.996 2.336 -13.327 1.00 95.12 86 VAL A N 1
ATOM 707 C CA . VAL A 1 86 ? 7.066 1.964 -14.253 1.00 95.12 86 VAL A CA 1
ATOM 708 C C . VAL A 1 86 ? 7.053 2.833 -15.500 1.00 95.12 86 VAL A C 1
ATOM 710 O O . VAL A 1 86 ? 6.015 3.358 -15.896 1.00 95.12 86 VAL A O 1
ATOM 713 N N . SER A 1 87 ? 8.220 2.952 -16.125 1.00 94.19 87 SER A N 1
ATOM 714 C CA . SER A 1 87 ? 8.404 3.584 -17.424 1.00 94.19 87 SER A CA 1
ATOM 715 C C . SER A 1 87 ? 8.785 2.506 -18.426 1.00 94.19 87 SER A C 1
ATOM 717 O O . SER A 1 87 ? 9.834 1.872 -18.289 1.00 94.19 87 SER A O 1
ATOM 719 N N . VAL A 1 88 ? 7.923 2.271 -19.408 1.00 95.19 88 VAL A N 1
ATOM 720 C CA . VAL A 1 88 ? 8.224 1.430 -20.567 1.00 95.19 88 VAL A CA 1
ATOM 721 C C . VAL A 1 88 ? 8.940 2.312 -21.574 1.00 95.19 88 VAL A C 1
ATOM 723 O O . VAL A 1 88 ? 8.462 3.406 -21.855 1.00 95.19 88 VAL A O 1
ATOM 726 N N . PHE A 1 89 ? 10.075 1.869 -22.102 1.00 93.69 89 PHE A N 1
ATOM 727 C CA . PHE A 1 89 ? 10.877 2.649 -23.043 1.00 93.69 89 PHE A CA 1
ATOM 728 C C . PHE A 1 89 ? 11.369 1.800 -24.214 1.00 93.69 89 PHE A C 1
ATOM 730 O O . PHE A 1 89 ? 11.514 0.583 -24.074 1.00 93.69 89 PHE A O 1
ATOM 737 N N . SER A 1 90 ? 11.693 2.438 -25.338 1.00 91.88 90 SER A N 1
ATOM 738 C CA . SER A 1 90 ? 12.415 1.812 -26.454 1.00 91.88 90 SER A CA 1
ATOM 739 C C . SER A 1 90 ? 13.857 2.302 -26.523 1.00 91.88 90 SER A C 1
ATOM 741 O O . SER A 1 90 ? 14.141 3.483 -26.353 1.00 91.88 90 SER A O 1
ATOM 743 N N . ASN A 1 91 ? 14.796 1.392 -26.778 1.00 87.94 91 ASN A N 1
ATOM 744 C CA . ASN A 1 91 ? 16.194 1.731 -27.052 1.00 87.94 91 ASN A CA 1
ATOM 745 C C . ASN A 1 91 ? 16.583 1.505 -28.527 1.00 87.94 91 ASN A C 1
ATOM 747 O O . ASN A 1 91 ? 17.772 1.489 -28.843 1.00 87.94 91 ASN A O 1
ATOM 751 N N . ALA A 1 92 ? 15.618 1.329 -29.437 1.00 82.38 92 ALA A N 1
ATOM 752 C CA . ALA A 1 92 ? 15.886 1.079 -30.859 1.00 82.38 92 ALA A CA 1
ATOM 753 C C . ALA A 1 92 ? 16.656 2.233 -31.535 1.00 82.38 92 ALA A C 1
ATOM 755 O O . ALA A 1 92 ? 17.554 2.009 -32.344 1.00 82.38 92 ALA A O 1
ATOM 756 N N . THR A 1 93 ? 16.362 3.474 -31.143 1.00 74.44 93 THR A N 1
ATOM 757 C CA . THR A 1 93 ? 16.962 4.707 -31.682 1.00 74.44 93 THR A CA 1
ATOM 758 C C . THR A 1 93 ? 18.219 5.164 -30.927 1.00 74.44 93 THR A C 1
ATOM 760 O O . THR A 1 93 ? 18.771 6.221 -31.230 1.00 74.44 93 THR A O 1
ATOM 763 N N . ASN A 1 94 ? 18.681 4.405 -29.920 1.00 72.38 94 ASN A N 1
ATOM 764 C CA . ASN A 1 94 ? 19.657 4.845 -28.906 1.00 72.38 94 ASN A CA 1
ATOM 765 C C . ASN A 1 94 ? 19.266 6.151 -28.178 1.00 72.38 94 ASN A C 1
ATOM 767 O O . ASN A 1 94 ? 20.108 6.783 -27.534 1.00 72.38 94 ASN A O 1
ATOM 771 N N . THR A 1 95 ? 17.992 6.553 -28.237 1.00 68.31 95 THR A N 1
ATOM 772 C CA . THR A 1 95 ? 17.452 7.708 -27.507 1.00 68.31 95 THR A CA 1
ATOM 773 C C . THR A 1 95 ? 16.300 7.308 -26.580 1.00 68.31 95 THR A C 1
ATOM 775 O O . THR A 1 95 ? 15.195 7.824 -26.724 1.00 68.31 95 THR A O 1
ATOM 778 N N . PRO A 1 96 ? 16.545 6.456 -25.563 1.00 63.19 96 PRO A N 1
ATOM 779 C CA . PRO A 1 96 ? 15.492 5.921 -24.690 1.00 63.19 96 PRO A CA 1
ATOM 780 C C . PRO A 1 96 ? 14.776 6.978 -23.842 1.00 63.19 96 PRO A C 1
ATOM 782 O O . PRO A 1 96 ? 13.739 6.714 -23.252 1.00 63.19 96 PRO A O 1
ATOM 785 N N . GLN A 1 97 ? 15.322 8.193 -23.771 1.00 65.88 97 GLN A N 1
ATOM 786 C CA . GLN A 1 97 ? 14.683 9.329 -23.107 1.00 65.88 97 GLN A CA 1
ATOM 787 C C . GLN A 1 97 ? 13.518 9.912 -23.921 1.00 65.88 97 GLN A C 1
ATOM 789 O O . GLN A 1 97 ? 12.652 10.565 -23.345 1.00 65.88 97 GLN A O 1
ATOM 794 N N . LYS A 1 98 ? 13.498 9.709 -25.245 1.00 69.69 98 LYS A N 1
ATOM 795 C CA . LYS A 1 98 ? 12.444 10.226 -26.130 1.00 69.69 98 LYS A CA 1
ATOM 796 C C . LYS A 1 98 ? 11.244 9.288 -26.196 1.00 69.69 98 LYS A C 1
ATOM 798 O O . LYS A 1 98 ? 10.115 9.754 -26.111 1.00 69.69 98 LYS A O 1
ATOM 803 N N . ASP A 1 99 ? 11.511 7.990 -26.254 1.00 85.25 99 ASP A N 1
ATOM 804 C CA . ASP A 1 99 ? 10.497 6.969 -26.494 1.00 85.25 99 ASP A CA 1
ATOM 805 C C . ASP A 1 99 ? 10.170 6.264 -25.176 1.00 85.25 99 ASP A C 1
ATOM 807 O O . ASP A 1 99 ? 10.734 5.211 -24.874 1.00 85.25 99 ASP A O 1
ATOM 811 N N . HIS A 1 100 ? 9.317 6.885 -24.351 1.00 90.56 100 HIS A N 1
ATOM 812 C CA . HIS A 1 100 ? 8.867 6.297 -23.089 1.00 90.56 100 HIS A CA 1
ATOM 813 C C . HIS A 1 100 ? 7.392 6.574 -22.774 1.00 90.56 100 HIS A C 1
ATOM 815 O O . HIS A 1 100 ? 6.834 7.597 -23.165 1.00 90.56 100 HIS A O 1
ATOM 821 N N . VAL A 1 101 ? 6.768 5.659 -22.032 1.00 93.25 101 VAL A N 1
ATOM 822 C CA . VAL A 1 101 ? 5.394 5.775 -21.534 1.00 93.25 101 VAL A CA 1
ATOM 823 C C . VAL A 1 101 ? 5.301 5.260 -20.101 1.00 93.25 101 VAL A C 1
ATOM 825 O O . VAL A 1 101 ? 5.899 4.243 -19.747 1.00 93.25 101 VAL A O 1
ATOM 828 N N . SER A 1 102 ? 4.551 5.971 -19.258 1.00 94.19 102 SER A N 1
ATOM 829 C CA . SER A 1 102 ? 4.329 5.550 -17.872 1.00 94.19 102 SER A CA 1
ATOM 830 C C . SER A 1 102 ? 3.213 4.510 -17.765 1.00 94.19 102 SER A C 1
ATOM 832 O O . SER A 1 102 ? 2.255 4.521 -18.540 1.00 94.19 102 SER A O 1
ATOM 834 N N . GLY A 1 103 ? 3.312 3.638 -16.771 1.00 94.25 103 GLY A N 1
ATOM 835 C CA . GLY A 1 103 ? 2.288 2.653 -16.456 1.00 94.25 103 GLY A CA 1
ATOM 836 C C . GLY A 1 103 ? 2.402 2.128 -15.032 1.00 94.25 103 GLY A C 1
ATOM 837 O O . GLY A 1 103 ? 3.309 2.492 -14.280 1.00 94.25 103 GLY A O 1
ATOM 838 N N . VAL A 1 104 ? 1.469 1.261 -14.662 1.00 93.69 104 VAL A N 1
ATOM 839 C CA . VAL A 1 104 ? 1.423 0.583 -13.364 1.00 93.69 104 VAL A CA 1
ATOM 840 C C . VAL A 1 104 ? 1.444 -0.918 -13.594 1.00 93.69 104 VAL A C 1
ATOM 842 O O . VAL A 1 104 ? 0.748 -1.441 -14.464 1.00 93.69 104 VAL A O 1
ATOM 845 N N . ILE A 1 105 ? 2.256 -1.624 -12.814 1.00 95.19 105 ILE A N 1
ATOM 846 C CA . ILE A 1 105 ? 2.335 -3.081 -12.890 1.00 95.19 105 ILE A CA 1
ATOM 847 C C . ILE A 1 105 ? 1.068 -3.702 -12.300 1.00 95.19 105 ILE A C 1
ATOM 849 O O . ILE A 1 105 ? 0.808 -3.543 -11.108 1.00 95.19 105 ILE A O 1
ATOM 853 N N . ASN A 1 106 ? 0.351 -4.495 -13.091 1.00 93.12 106 ASN A N 1
ATOM 854 C CA . ASN A 1 106 ? -0.767 -5.307 -12.608 1.00 93.12 106 ASN A CA 1
ATOM 855 C C . ASN A 1 106 ? -0.237 -6.530 -11.855 1.00 93.12 106 ASN A C 1
ATOM 857 O O . ASN A 1 106 ? -0.648 -6.811 -10.738 1.00 93.12 106 ASN A O 1
ATOM 861 N N . PHE A 1 107 ? 0.721 -7.245 -12.445 1.00 93.06 107 PHE A N 1
ATOM 862 C CA . PHE A 1 107 ? 1.454 -8.311 -11.767 1.00 93.06 107 PHE A CA 1
ATOM 863 C C . PHE A 1 107 ? 2.786 -8.603 -12.459 1.00 93.06 107 PHE A C 1
ATOM 865 O O . PHE A 1 107 ? 2.997 -8.283 -13.631 1.00 93.06 107 PHE A O 1
ATOM 872 N N . VAL A 1 108 ? 3.679 -9.256 -11.715 1.00 93.81 108 VAL A N 1
ATOM 873 C CA . VAL A 1 108 ? 4.915 -9.846 -12.234 1.00 93.81 108 VAL A CA 1
ATOM 874 C C . VAL A 1 108 ? 4.931 -11.303 -11.820 1.00 93.81 108 VAL A C 1
ATOM 876 O O . VAL A 1 108 ? 4.789 -11.602 -10.633 1.00 93.81 108 VAL A O 1
ATOM 879 N N . ARG A 1 109 ? 5.106 -12.204 -12.781 1.00 91.31 109 ARG A N 1
ATOM 880 C CA . ARG A 1 109 ? 5.220 -13.635 -12.520 1.00 91.31 109 ARG A CA 1
ATOM 881 C C . ARG A 1 109 ? 6.277 -14.234 -13.429 1.00 91.31 109 ARG A C 1
ATOM 883 O O . ARG A 1 109 ? 6.210 -14.080 -14.646 1.00 91.31 109 ARG A O 1
ATOM 890 N N . ASP A 1 110 ? 7.229 -14.931 -12.819 1.00 88.19 110 ASP A N 1
ATOM 891 C CA . ASP A 1 110 ? 8.382 -15.512 -13.499 1.00 88.19 110 ASP A CA 1
ATOM 892 C C . ASP A 1 110 ? 9.110 -14.443 -14.332 1.00 88.19 110 ASP A C 1
ATOM 894 O O . ASP A 1 110 ? 9.732 -13.534 -13.784 1.00 88.19 110 ASP A O 1
ATOM 898 N N . ASN A 1 111 ? 8.985 -14.509 -15.655 1.00 92.62 111 ASN A N 1
ATOM 899 C CA . ASN A 1 111 ? 9.614 -13.582 -16.592 1.00 92.62 111 ASN A CA 1
ATOM 900 C C . ASN A 1 111 ? 8.614 -12.715 -17.354 1.00 92.62 111 ASN A C 1
ATOM 902 O O . ASN A 1 111 ? 9.013 -12.016 -18.284 1.00 92.62 111 ASN A O 1
ATOM 906 N N . ASN A 1 112 ? 7.345 -12.755 -16.951 1.00 95.50 112 ASN A N 1
ATOM 907 C CA . ASN A 1 112 ? 6.254 -12.017 -17.560 1.00 95.50 112 ASN A CA 1
ATOM 908 C C . ASN A 1 112 ? 5.813 -10.887 -16.629 1.00 95.50 112 ASN A C 1
ATOM 910 O O . ASN A 1 112 ? 5.697 -11.058 -15.410 1.00 95.50 112 ASN A O 1
ATOM 914 N N . MET A 1 113 ? 5.550 -9.728 -17.213 1.00 96.81 113 MET A N 1
ATOM 915 C CA . MET A 1 113 ? 5.031 -8.558 -16.521 1.00 96.81 113 MET A CA 1
ATOM 916 C C . MET A 1 113 ? 3.856 -8.005 -17.311 1.00 96.81 113 MET A C 1
ATOM 918 O O . MET A 1 113 ? 3.951 -7.824 -18.523 1.00 96.81 113 MET A O 1
ATOM 922 N N . VAL A 1 114 ? 2.762 -7.732 -16.609 1.00 97.12 114 VAL A N 1
ATOM 923 C CA . VAL A 1 114 ? 1.575 -7.098 -17.184 1.00 97.12 114 VAL A CA 1
ATOM 924 C C . VAL A 1 114 ? 1.489 -5.680 -16.653 1.00 97.12 114 VAL A C 1
ATOM 926 O O . VAL A 1 114 ? 1.559 -5.470 -15.439 1.00 97.12 114 VAL A O 1
ATOM 929 N N . ILE A 1 115 ? 1.374 -4.714 -17.559 1.00 97.12 115 ILE A N 1
ATOM 930 C CA . ILE A 1 115 ? 1.436 -3.285 -17.253 1.00 97.12 115 ILE A CA 1
ATOM 931 C C . ILE A 1 115 ? 0.207 -2.610 -17.847 1.00 97.12 115 ILE A C 1
ATOM 933 O O . ILE A 1 115 ? -0.040 -2.720 -19.046 1.00 97.12 115 ILE A O 1
ATOM 937 N N . THR A 1 116 ? -0.526 -1.876 -17.019 1.00 96.00 116 THR A N 1
ATOM 938 C CA . THR A 1 116 ? -1.538 -0.927 -17.488 1.00 96.00 116 THR A CA 1
ATOM 939 C C . THR A 1 116 ? -0.850 0.393 -17.816 1.00 96.00 116 THR A C 1
ATOM 941 O O . THR A 1 116 ? -0.203 0.980 -16.948 1.00 96.00 116 THR A O 1
ATOM 944 N N . LEU A 1 117 ? -0.954 0.856 -19.059 1.00 95.50 117 LEU A N 1
ATOM 945 C CA . LEU A 1 117 ? -0.341 2.096 -19.523 1.00 95.50 117 LEU A CA 1
ATOM 946 C C . LEU A 1 117 ? -1.229 3.308 -19.214 1.00 95.50 117 LEU A C 1
ATOM 948 O O . LEU A 1 117 ? -2.458 3.242 -19.259 1.00 95.50 117 LEU A O 1
ATOM 952 N N . ASN A 1 118 ? -0.594 4.444 -18.935 1.00 92.19 118 ASN A N 1
ATOM 953 C CA . ASN A 1 118 ? -1.263 5.722 -18.692 1.00 92.19 118 ASN A CA 1
ATOM 954 C C . ASN A 1 118 ? -1.349 6.560 -19.979 1.00 92.19 118 ASN A C 1
ATOM 956 O O . ASN A 1 118 ? -0.931 7.717 -19.991 1.00 92.19 118 ASN A O 1
ATOM 960 N N . VAL A 1 119 ? -1.849 5.961 -21.060 1.00 93.06 119 VAL A N 1
ATOM 961 C CA . VAL A 1 119 ? -2.081 6.606 -22.363 1.00 93.06 119 VAL A CA 1
ATOM 962 C C . VAL A 1 119 ? -3.380 6.102 -22.977 1.00 93.06 119 VAL A C 1
ATOM 964 O O . VAL A 1 119 ? -3.822 4.998 -22.657 1.00 93.06 119 VAL A O 1
ATOM 967 N N . 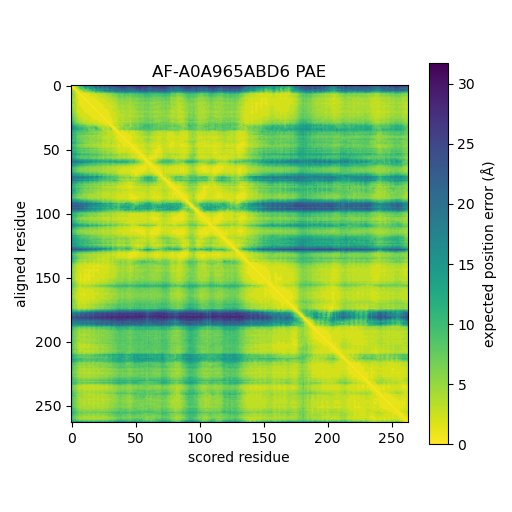ASP A 1 120 ? -3.952 6.912 -23.863 1.00 89.94 120 ASP A N 1
ATOM 968 C CA . ASP A 1 120 ? -5.193 6.589 -24.573 1.00 89.94 120 ASP A CA 1
ATOM 969 C C . ASP A 1 120 ? -4.928 5.758 -25.840 1.00 89.94 120 ASP A C 1
ATOM 971 O O . ASP A 1 120 ? -5.736 4.913 -26.215 1.00 89.94 120 ASP A O 1
ATOM 975 N N . GLU A 1 121 ? -3.764 5.951 -26.468 1.00 91.56 121 GLU A N 1
ATOM 976 C CA . GLU A 1 121 ? -3.338 5.241 -27.677 1.00 91.56 121 GLU A CA 1
ATOM 977 C C . GLU A 1 121 ? -1.952 4.614 -27.487 1.00 91.56 121 GLU A C 1
ATOM 979 O O . GLU A 1 121 ? -1.096 5.136 -26.764 1.00 91.56 121 GLU A O 1
ATOM 984 N N . LEU A 1 122 ? -1.740 3.456 -28.120 1.00 91.31 122 LEU A N 1
ATOM 985 C CA . LEU A 1 122 ? -0.484 2.722 -28.032 1.00 91.31 122 LEU A CA 1
ATOM 986 C C . LEU A 1 122 ? 0.601 3.467 -28.831 1.00 91.31 122 LEU A C 1
ATOM 988 O O . LEU A 1 122 ? 0.367 3.762 -30.001 1.00 91.31 122 LEU A O 1
ATOM 992 N N . PRO A 1 123 ? 1.781 3.758 -28.257 1.00 90.75 123 PRO A N 1
ATOM 993 C CA . PRO A 1 123 ? 2.832 4.443 -29.001 1.00 90.75 123 PRO A CA 1
ATOM 994 C C . PRO A 1 123 ? 3.392 3.579 -30.139 1.00 90.75 123 PRO A C 1
ATOM 996 O O . PRO A 1 123 ? 3.723 2.418 -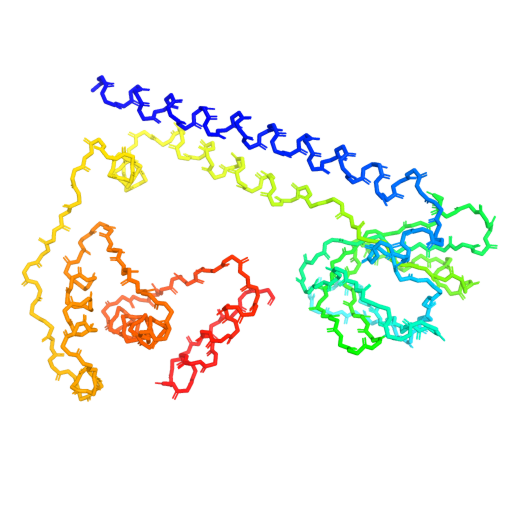29.905 1.00 90.75 123 PRO A O 1
ATOM 999 N N . ASP A 1 124 ? 3.598 4.165 -31.324 1.00 89.56 124 ASP A N 1
ATOM 1000 C CA . ASP A 1 124 ? 4.115 3.459 -32.514 1.00 89.56 124 ASP A CA 1
ATOM 1001 C C . ASP A 1 124 ? 5.433 2.712 -32.242 1.00 89.56 124 ASP A C 1
ATOM 1003 O O . ASP A 1 124 ? 5.631 1.580 -32.678 1.00 89.56 124 ASP A O 1
ATOM 1007 N N . TRP A 1 125 ? 6.319 3.316 -31.445 1.00 90.62 125 TRP A N 1
ATOM 1008 C CA . TRP A 1 125 ? 7.642 2.767 -31.134 1.00 90.62 125 TRP A CA 1
ATOM 1009 C C . TRP A 1 125 ? 7.612 1.506 -30.266 1.00 90.62 125 TRP A C 1
ATOM 1011 O O . TRP A 1 125 ? 8.655 0.879 -30.052 1.00 90.62 125 TRP A O 1
ATOM 1021 N N . ILE A 1 126 ? 6.454 1.126 -29.716 1.00 88.69 126 ILE A N 1
ATOM 1022 C CA . ILE A 1 126 ? 6.363 -0.036 -28.830 1.00 88.69 126 ILE A CA 1
ATOM 1023 C C . ILE A 1 126 ? 6.664 -1.347 -29.573 1.00 88.69 126 ILE A C 1
ATOM 1025 O O . ILE A 1 126 ? 7.067 -2.332 -28.955 1.00 88.69 126 ILE A O 1
ATOM 1029 N N . GLU A 1 127 ? 6.509 -1.362 -30.897 1.00 84.81 127 GLU A N 1
ATOM 1030 C CA . GLU A 1 127 ? 6.762 -2.533 -31.741 1.00 84.81 127 GLU A CA 1
ATOM 1031 C C . GLU A 1 127 ? 8.179 -2.560 -32.342 1.00 84.81 127 GLU A C 1
ATOM 1033 O O . GLU A 1 127 ? 8.618 -3.603 -32.829 1.00 84.81 127 GLU A O 1
ATOM 1038 N N . ASP A 1 128 ? 8.952 -1.473 -32.218 1.00 78.62 128 ASP A N 1
ATOM 1039 C CA . ASP A 1 128 ? 10.274 -1.298 -32.852 1.00 78.62 128 ASP A CA 1
ATOM 1040 C C . ASP A 1 128 ? 11.390 -2.182 -32.251 1.00 78.62 128 ASP A C 1
ATOM 1042 O O . ASP A 1 128 ? 12.548 -2.161 -32.683 1.00 78.62 128 ASP A O 1
ATOM 1046 N N . GLY A 1 129 ? 11.059 -2.990 -31.243 1.00 72.81 129 GLY A N 1
ATOM 1047 C CA . GLY A 1 129 ? 11.999 -3.846 -30.530 1.00 72.81 129 GLY A CA 1
ATOM 1048 C C . GLY A 1 129 ? 12.916 -3.072 -29.577 1.00 72.81 129 GLY A C 1
ATOM 1049 O O . GLY A 1 129 ? 12.852 -1.857 -29.432 1.00 72.81 129 GLY A O 1
ATOM 1050 N N . SER A 1 130 ? 13.786 -3.796 -28.863 1.00 87.75 130 SER A N 1
ATOM 1051 C CA . SER A 1 130 ? 14.648 -3.216 -27.813 1.00 87.75 130 SER A CA 1
ATOM 1052 C C . SER A 1 130 ? 13.870 -2.480 -26.714 1.00 87.75 130 SER A C 1
ATOM 1054 O O . SER A 1 130 ? 14.304 -1.435 -26.226 1.00 87.75 130 SER A O 1
ATOM 1056 N N . LEU A 1 131 ? 12.729 -3.037 -26.306 1.00 94.25 131 LEU A N 1
ATOM 1057 C CA . LEU A 1 131 ? 11.967 -2.501 -25.189 1.00 94.25 131 LEU A CA 1
ATOM 1058 C C . LEU A 1 131 ? 12.678 -2.750 -23.863 1.00 94.25 131 LEU A C 1
ATOM 1060 O O . LEU A 1 131 ? 13.347 -3.771 -23.656 1.00 94.25 131 LEU A O 1
ATOM 1064 N N . GLY A 1 132 ? 12.465 -1.841 -22.927 1.00 94.44 132 GLY A N 1
ATOM 1065 C CA . GLY A 1 132 ? 12.789 -2.030 -21.529 1.00 94.44 132 GLY A CA 1
ATOM 1066 C C . GLY A 1 132 ? 11.724 -1.447 -20.619 1.00 94.44 132 GLY A C 1
ATOM 1067 O O . GLY A 1 132 ? 10.839 -0.709 -21.044 1.00 94.44 132 GLY A O 1
ATOM 1068 N N . VAL A 1 133 ? 11.818 -1.807 -19.347 1.00 95.50 133 VAL A N 1
ATOM 1069 C CA . VAL A 1 133 ? 10.945 -1.304 -18.290 1.00 95.50 133 VAL A CA 1
ATOM 1070 C C . VAL A 1 133 ? 11.821 -0.863 -17.131 1.00 95.50 133 VAL A C 1
ATOM 1072 O O . VAL A 1 133 ? 12.569 -1.676 -16.587 1.00 95.50 133 VAL A O 1
ATOM 1075 N N . ASP A 1 134 ? 11.737 0.405 -16.753 1.00 93.94 134 ASP A N 1
ATOM 1076 C CA . ASP A 1 134 ? 12.375 0.964 -15.563 1.00 93.94 134 ASP A CA 1
ATOM 1077 C C . ASP A 1 134 ? 11.343 1.125 -14.441 1.00 93.94 134 ASP A C 1
ATOM 1079 O O . ASP A 1 134 ? 10.198 1.503 -14.682 1.00 93.94 134 ASP A O 1
ATOM 1083 N N . VAL A 1 135 ? 11.746 0.879 -13.193 1.00 93.00 135 VAL A N 1
ATOM 1084 C CA . VAL A 1 135 ? 10.967 1.321 -12.023 1.00 93.00 135 VAL A CA 1
ATOM 1085 C C . VAL A 1 135 ? 10.916 2.847 -12.021 1.00 93.00 135 VAL A C 1
ATOM 1087 O O . VAL A 1 135 ? 11.946 3.465 -12.263 1.00 93.00 135 VAL A O 1
ATOM 1090 N N . MET A 1 136 ? 9.761 3.448 -11.726 1.00 91.75 136 MET A N 1
ATOM 1091 C CA . MET A 1 136 ? 9.619 4.895 -11.524 1.00 91.75 136 MET A CA 1
ATOM 1092 C C . MET A 1 136 ? 9.586 5.268 -10.040 1.00 91.75 136 MET A C 1
ATOM 1094 O O . MET A 1 136 ? 9.332 4.435 -9.170 1.00 91.75 136 MET A O 1
ATOM 1098 N N . PHE A 1 137 ? 9.828 6.549 -9.768 1.00 89.69 137 PHE A N 1
ATOM 1099 C CA . PHE A 1 137 ? 9.568 7.153 -8.467 1.00 89.69 137 PHE A CA 1
ATOM 1100 C C . PHE A 1 137 ? 8.061 7.166 -8.168 1.00 89.69 137 PHE A C 1
ATOM 1102 O O . PHE A 1 137 ? 7.264 7.587 -9.008 1.00 89.69 137 PHE A O 1
ATOM 1109 N N . ASP A 1 138 ? 7.674 6.724 -6.972 1.00 86.44 138 ASP A N 1
ATOM 1110 C CA . ASP A 1 138 ? 6.273 6.663 -6.552 1.00 86.44 138 ASP A CA 1
ATOM 1111 C C . ASP A 1 138 ? 5.797 8.007 -5.981 1.00 86.44 138 ASP A C 1
ATOM 1113 O O . ASP A 1 138 ? 5.690 8.204 -4.774 1.00 86.44 138 ASP A O 1
ATOM 1117 N N . GLU A 1 139 ? 5.506 8.961 -6.863 1.00 88.56 139 GLU A N 1
ATOM 1118 C CA . GLU A 1 139 ? 4.997 10.275 -6.453 1.00 88.56 139 GLU A CA 1
ATOM 1119 C C . GLU A 1 139 ? 3.574 10.216 -5.866 1.00 88.56 139 GLU A C 1
ATOM 1121 O O . GLU A 1 139 ? 3.205 11.050 -5.031 1.00 88.56 139 GLU A O 1
ATOM 1126 N N . ILE A 1 140 ? 2.773 9.233 -6.284 1.00 88.00 140 ILE A N 1
ATOM 1127 C CA . ILE A 1 140 ? 1.356 9.136 -5.924 1.00 88.00 140 ILE A CA 1
ATOM 1128 C C . ILE A 1 140 ? 1.209 8.853 -4.432 1.00 88.00 140 ILE A C 1
ATOM 1130 O O . ILE A 1 140 ? 0.478 9.581 -3.761 1.00 88.00 140 ILE A O 1
ATOM 1134 N N . SER A 1 141 ? 1.955 7.889 -3.888 1.00 90.75 141 SER A N 1
ATOM 1135 C CA . SER A 1 141 ? 1.915 7.576 -2.454 1.00 90.75 141 SER A CA 1
ATOM 1136 C C . SER A 1 141 ? 2.203 8.800 -1.581 1.00 90.75 141 SER A C 1
ATOM 1138 O O . SER A 1 141 ? 1.478 9.063 -0.620 1.00 90.75 141 SER A O 1
ATOM 1140 N N . TYR A 1 142 ? 3.209 9.609 -1.935 1.00 94.62 142 TYR A N 1
ATOM 1141 C CA . TYR A 1 142 ? 3.506 10.844 -1.201 1.00 94.62 142 TYR A CA 1
ATOM 1142 C C . TYR A 1 142 ? 2.371 11.859 -1.289 1.00 94.62 142 TYR A C 1
ATOM 1144 O O . TYR A 1 142 ? 2.010 12.460 -0.276 1.00 94.62 142 TYR A O 1
ATOM 1152 N N . ARG A 1 143 ? 1.774 12.032 -2.471 1.00 94.38 143 ARG A N 1
ATOM 1153 C CA . ARG A 1 143 ? 0.641 12.943 -2.651 1.00 94.38 143 ARG A CA 1
ATOM 1154 C C . ARG A 1 143 ? -0.559 12.533 -1.797 1.00 94.38 143 ARG A C 1
ATOM 1156 O O . ARG A 1 143 ? -1.156 13.402 -1.162 1.00 94.38 143 ARG A O 1
ATOM 1163 N N . GLU A 1 144 ? -0.885 11.243 -1.743 1.00 95.38 144 GLU A N 1
ATOM 1164 C CA . GLU A 1 144 ? -1.995 10.737 -0.927 1.00 95.38 144 GLU A CA 1
ATOM 1165 C C . GLU A 1 144 ? -1.714 10.887 0.578 1.00 95.38 144 GLU A C 1
ATOM 1167 O O . GLU A 1 144 ? -2.581 11.345 1.326 1.00 95.38 144 GLU A O 1
ATOM 1172 N N . MET A 1 145 ? -0.485 10.611 1.032 1.00 96.75 145 MET A N 1
ATOM 1173 C CA . MET A 1 145 ? -0.082 10.856 2.426 1.00 96.75 145 MET A CA 1
ATOM 1174 C C . MET A 1 145 ? -0.178 12.341 2.803 1.00 96.75 145 MET A C 1
ATOM 1176 O O . MET A 1 145 ? -0.715 12.694 3.857 1.00 96.75 145 MET A O 1
ATOM 1180 N N . GLU A 1 146 ? 0.307 13.232 1.934 1.00 96.69 146 GLU A N 1
ATOM 1181 C CA . GLU A 1 146 ? 0.194 14.678 2.123 1.00 96.69 146 GLU A CA 1
ATOM 1182 C C . GLU A 1 146 ? -1.270 15.137 2.175 1.00 96.69 146 GLU A C 1
ATOM 1184 O O . GLU A 1 146 ? -1.623 15.996 2.990 1.00 96.69 146 GLU A O 1
ATOM 1189 N N . PHE A 1 147 ? -2.121 14.596 1.301 1.00 97.38 147 PHE A N 1
ATOM 1190 C CA . PHE A 1 147 ? -3.549 14.898 1.261 1.00 97.38 147 PHE A CA 1
ATOM 1191 C C . PHE A 1 147 ? -4.262 14.446 2.541 1.00 97.38 147 PHE A C 1
ATOM 1193 O O . PHE A 1 147 ? -5.017 15.229 3.128 1.00 97.38 147 PHE A O 1
ATOM 1200 N N . ALA A 1 148 ? -3.981 13.231 3.019 1.00 97.06 148 ALA A N 1
ATOM 1201 C CA . ALA A 1 148 ? -4.544 12.700 4.256 1.00 97.06 148 ALA A CA 1
ATOM 1202 C C . ALA A 1 148 ? -4.170 13.577 5.461 1.00 97.06 148 ALA A C 1
ATOM 1204 O O . ALA A 1 148 ? -5.049 14.012 6.207 1.00 97.06 148 ALA A O 1
ATOM 1205 N N . LEU A 1 149 ? -2.888 13.935 5.606 1.00 97.06 149 LEU A N 1
ATOM 1206 C CA . LEU A 1 149 ? -2.437 14.820 6.685 1.00 97.06 149 LEU A CA 1
ATOM 1207 C C . LEU A 1 149 ? -3.091 16.202 6.612 1.00 97.06 149 LEU A C 1
ATOM 1209 O O . LEU A 1 149 ? -3.551 16.717 7.631 1.00 97.06 149 LEU A O 1
ATOM 1213 N N . LYS A 1 150 ? -3.178 16.804 5.418 1.00 96.88 150 LYS A N 1
ATOM 1214 C CA . LYS A 1 150 ? -3.864 18.095 5.229 1.00 96.88 150 LYS A CA 1
ATOM 1215 C C . LYS A 1 150 ? -5.336 18.011 5.625 1.00 96.88 150 LYS A C 1
ATOM 1217 O O . LYS A 1 150 ? -5.834 18.945 6.244 1.00 96.88 150 LYS A O 1
ATOM 1222 N N . THR A 1 151 ? -6.012 16.915 5.295 1.00 97.31 151 THR A N 1
ATOM 1223 C CA . THR A 1 151 ? -7.414 16.684 5.667 1.00 97.31 151 THR A CA 1
ATOM 1224 C C . THR A 1 151 ? -7.578 16.606 7.185 1.00 97.31 151 THR A C 1
ATOM 1226 O O . THR A 1 151 ? -8.415 17.312 7.740 1.00 97.31 151 THR A O 1
ATOM 1229 N N . VAL A 1 152 ? -6.727 15.840 7.879 1.00 96.94 152 VAL A N 1
ATOM 1230 C CA . VAL A 1 152 ? -6.768 15.717 9.350 1.00 96.94 152 VAL A CA 1
ATOM 1231 C C . VAL A 1 152 ? -6.433 17.042 10.049 1.00 96.94 152 VAL A C 1
ATOM 1233 O O . VAL A 1 152 ? -7.061 17.390 11.048 1.00 96.94 152 VAL A O 1
ATOM 1236 N N . MET A 1 153 ? -5.474 17.810 9.522 1.00 96.00 153 MET A N 1
ATOM 1237 C CA . MET A 1 153 ? -5.114 19.121 10.077 1.00 96.00 153 MET A CA 1
ATOM 1238 C C . MET A 1 153 ? -6.212 20.175 9.896 1.00 96.00 153 MET A C 1
ATOM 1240 O O . MET A 1 153 ? -6.344 21.059 10.736 1.00 96.00 153 MET A O 1
ATOM 1244 N N . LYS A 1 154 ? -6.977 20.107 8.801 1.00 96.25 154 LYS A N 1
ATOM 1245 C CA . LYS A 1 154 ? -8.074 21.043 8.507 1.00 96.25 154 LYS A CA 1
ATOM 1246 C C . LYS A 1 154 ? -9.382 20.701 9.218 1.00 96.25 154 LYS A C 1
ATOM 1248 O O . LYS A 1 154 ? -10.287 21.523 9.204 1.00 96.25 154 LYS A O 1
ATOM 1253 N N . ALA A 1 155 ? -9.512 19.501 9.779 1.00 96.12 155 ALA A N 1
ATOM 1254 C CA . ALA A 1 155 ? -10.728 19.097 10.467 1.00 96.12 155 ALA A CA 1
ATOM 1255 C C . ALA A 1 155 ? -10.930 19.917 11.754 1.00 96.12 155 ALA A C 1
ATOM 1257 O O . ALA A 1 155 ? -10.047 19.963 12.618 1.00 96.12 155 ALA A O 1
ATOM 1258 N N . GLU A 1 156 ? -12.106 20.536 11.876 1.00 93.19 156 GLU A N 1
ATOM 1259 C CA . GLU A 1 156 ? -12.480 21.392 13.011 1.00 93.19 156 GLU A CA 1
ATOM 1260 C C . GLU A 1 156 ? -13.421 20.688 13.997 1.00 93.19 156 GLU A C 1
ATOM 1262 O O . GLU A 1 156 ? -13.358 20.948 15.197 1.00 93.19 156 GLU A O 1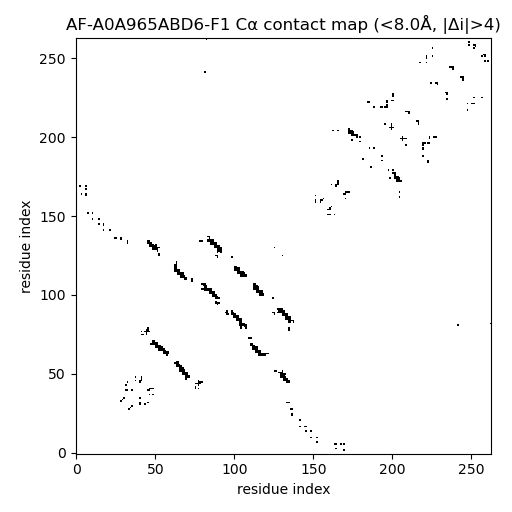
ATOM 1267 N N . GLU A 1 157 ? -14.230 19.738 13.518 1.00 93.62 157 GLU A N 1
ATOM 1268 C CA . GLU A 1 157 ? -15.201 19.000 14.326 1.00 93.62 157 GLU A CA 1
ATOM 1269 C C . GLU A 1 157 ? -15.403 17.550 13.850 1.00 93.62 157 GLU A C 1
ATOM 1271 O O . GLU A 1 157 ? -14.884 17.118 12.815 1.00 93.62 157 GLU A O 1
ATOM 1276 N N . GLY A 1 158 ? -16.173 16.789 14.630 1.00 95.62 158 GLY A N 1
ATOM 1277 C CA . GLY A 1 158 ? -16.580 15.424 14.312 1.00 95.62 158 GLY A CA 1
ATOM 1278 C C . GLY A 1 158 ? -15.511 14.361 14.575 1.00 95.62 158 GLY A C 1
ATOM 1279 O O . GLY A 1 158 ? -14.483 14.592 15.215 1.00 95.62 158 GLY A O 1
ATOM 1280 N N . ARG A 1 159 ? -15.763 13.158 14.049 1.00 95.62 159 ARG A N 1
ATOM 1281 C CA . ARG A 1 159 ? -15.003 11.951 14.403 1.00 95.62 159 ARG A CA 1
ATOM 1282 C C . ARG A 1 159 ? -13.515 12.015 14.049 1.00 95.62 159 ARG A C 1
ATOM 1284 O O . ARG A 1 159 ? -12.696 11.407 14.730 1.00 95.62 159 ARG A O 1
ATOM 1291 N N . ILE A 1 160 ? -13.150 12.759 13.002 1.00 96.25 160 ILE A N 1
ATOM 1292 C CA . ILE A 1 160 ? -11.746 12.934 12.597 1.00 96.25 160 ILE A CA 1
ATOM 1293 C C . ILE A 1 160 ? -10.958 13.665 13.689 1.00 96.25 160 ILE A C 1
ATOM 1295 O O . ILE A 1 160 ? -9.830 13.275 13.982 1.00 96.25 160 ILE A O 1
ATOM 1299 N N . VAL A 1 161 ? -11.546 14.691 14.309 1.00 96.00 161 VAL A N 1
ATOM 1300 C CA . VAL A 1 161 ? -10.909 15.455 15.391 1.00 96.00 161 VAL A CA 1
ATOM 1301 C C . VAL A 1 161 ? -10.731 14.595 16.635 1.00 96.00 161 VAL A C 1
ATOM 1303 O O . VAL A 1 161 ? -9.638 14.557 17.194 1.00 96.00 161 VAL A O 1
ATOM 1306 N N . GLU A 1 162 ? -11.767 13.850 17.017 1.00 95.38 162 GLU A N 1
ATOM 1307 C CA . GLU A 1 162 ? -11.706 12.926 18.154 1.00 95.38 162 GLU A CA 1
ATOM 1308 C C . GLU A 1 162 ? -10.607 11.878 17.961 1.00 95.38 162 GLU A C 1
ATOM 1310 O O . GLU A 1 162 ? -9.743 11.710 18.820 1.00 95.38 162 GLU A O 1
ATOM 1315 N N . LEU A 1 163 ? -10.588 11.201 16.808 1.00 96.44 163 LEU A N 1
ATOM 1316 C CA . LEU A 1 163 ? -9.584 10.180 16.517 1.00 96.44 163 LEU A CA 1
ATOM 1317 C C . LEU A 1 163 ? -8.178 10.770 16.404 1.00 96.44 163 LEU A C 1
ATOM 1319 O O . LEU A 1 163 ? -7.232 10.138 16.867 1.00 96.44 163 LEU A O 1
ATOM 1323 N N . ARG A 1 164 ? -8.019 11.975 15.842 1.00 96.25 164 ARG A N 1
ATOM 1324 C CA . ARG A 1 164 ? -6.732 12.686 15.814 1.00 96.25 164 ARG A CA 1
ATOM 1325 C C . ARG A 1 164 ? -6.195 12.873 17.228 1.00 96.25 164 ARG A C 1
ATOM 1327 O O . ARG A 1 164 ? -5.059 12.497 17.505 1.00 96.25 164 ARG A O 1
ATOM 1334 N N . ASP A 1 165 ? -7.008 13.438 18.111 1.00 94.94 165 ASP A N 1
ATOM 1335 C CA . ASP A 1 165 ? -6.583 13.775 19.466 1.00 94.94 165 ASP A CA 1
ATOM 1336 C C . ASP A 1 165 ? -6.353 12.500 20.302 1.00 94.94 165 ASP A C 1
ATOM 1338 O O . ASP A 1 165 ? -5.412 12.449 21.095 1.00 94.94 165 ASP A O 1
ATOM 1342 N N . ILE A 1 166 ? -7.127 11.432 20.073 1.00 95.50 166 ILE A N 1
ATOM 1343 C CA . ILE A 1 166 ? -6.913 10.115 20.696 1.00 95.50 166 ILE A CA 1
ATOM 1344 C C . ILE A 1 166 ? -5.608 9.466 20.217 1.00 95.50 166 ILE A C 1
ATOM 1346 O O . ILE A 1 166 ? -4.795 9.039 21.038 1.00 95.50 166 ILE A O 1
ATOM 1350 N N . LEU A 1 167 ? -5.376 9.396 18.904 1.00 95.25 167 LEU A N 1
ATOM 1351 C CA . LEU A 1 167 ? -4.200 8.736 18.321 1.00 95.25 167 LEU A CA 1
ATOM 1352 C C . LEU A 1 167 ? -2.891 9.463 18.645 1.00 95.25 167 LEU A C 1
ATOM 1354 O O . LEU A 1 167 ? -1.849 8.820 18.758 1.00 95.25 167 LEU A O 1
ATOM 1358 N N . LEU A 1 168 ? -2.943 10.784 18.822 1.00 94.75 168 LEU A N 1
ATOM 1359 C CA . LEU A 1 168 ? -1.803 11.590 19.263 1.00 94.75 168 LEU A CA 1
ATOM 1360 C C . LEU A 1 168 ? -1.642 11.622 20.797 1.00 94.75 168 LEU A C 1
ATOM 1362 O O . LEU A 1 168 ? -0.672 12.181 21.299 1.00 94.75 168 LEU A O 1
ATOM 1366 N N . GLY A 1 169 ? -2.556 11.001 21.552 1.00 93.69 169 GLY A N 1
ATOM 1367 C CA . GLY A 1 169 ? -2.462 10.866 23.009 1.00 93.69 169 GLY A CA 1
ATOM 1368 C C . GLY A 1 169 ? -2.958 12.071 23.814 1.00 93.69 169 GLY A C 1
ATOM 1369 O O . GLY A 1 169 ? -2.752 12.122 25.028 1.00 93.69 169 GLY A O 1
ATOM 1370 N N . TYR A 1 170 ? -3.635 13.023 23.175 1.00 92.62 170 TYR A N 1
ATOM 1371 C CA . TYR A 1 170 ? -4.262 14.177 23.828 1.00 92.62 170 TYR A CA 1
ATOM 1372 C C . TYR A 1 170 ? -5.615 13.842 24.466 1.00 92.62 170 TYR A C 1
ATOM 1374 O O . TYR A 1 170 ? -6.053 14.534 25.387 1.00 92.62 170 TYR A O 1
ATOM 1382 N N . GLN A 1 171 ? -6.250 12.757 24.026 1.00 93.62 171 GLN A N 1
ATOM 1383 C CA . GLN A 1 171 ? -7.469 12.205 24.606 1.00 93.62 171 GLN A CA 1
ATOM 1384 C C . GLN A 1 171 ? -7.318 10.694 24.828 1.00 93.62 171 GLN A C 1
ATOM 1386 O O . GLN A 1 171 ? -6.583 10.009 24.120 1.00 93.62 171 GLN A O 1
ATOM 1391 N N . LYS A 1 172 ? -8.001 10.150 25.841 1.00 94.06 172 LYS A N 1
ATOM 1392 C CA . LYS A 1 172 ? -8.007 8.704 26.096 1.00 94.06 172 LYS A CA 1
ATOM 1393 C C . LYS A 1 172 ? -9.075 8.017 25.251 1.00 94.06 172 LYS A C 1
ATOM 1395 O O . LYS A 1 172 ? -10.214 8.473 25.229 1.00 94.06 172 LYS A O 1
ATOM 1400 N N . ALA A 1 173 ? -8.708 6.894 24.637 1.00 95.50 173 ALA A N 1
ATOM 1401 C CA . ALA A 1 173 ? -9.665 5.965 24.049 1.00 95.50 173 ALA A CA 1
ATOM 1402 C C . ALA A 1 173 ? -10.565 5.355 25.134 1.00 95.50 173 ALA A C 1
ATOM 1404 O O . ALA A 1 173 ? -10.129 5.124 26.269 1.00 95.50 173 ALA A O 1
ATOM 1405 N N . THR A 1 174 ? -11.808 5.079 24.767 1.00 95.00 174 THR A N 1
ATOM 1406 C CA . THR A 1 174 ? -12.828 4.506 25.640 1.00 95.00 174 THR A CA 1
ATOM 1407 C C . THR A 1 174 ? -13.196 3.088 25.215 1.00 95.00 174 THR A C 1
ATOM 1409 O O . THR A 1 174 ? -13.021 2.693 24.059 1.00 95.00 174 THR A O 1
ATOM 1412 N N . PHE A 1 175 ? -13.701 2.319 26.180 1.00 93.50 175 PHE A N 1
ATOM 1413 C CA . PHE A 1 175 ? -14.160 0.952 25.973 1.00 93.50 175 PHE A CA 1
ATOM 1414 C C . PHE A 1 175 ? -15.564 0.790 26.556 1.00 93.50 175 PHE A C 1
ATOM 1416 O O . PHE A 1 175 ? -15.859 1.353 27.611 1.00 93.50 175 PHE A O 1
ATOM 1423 N N . SER A 1 176 ? -16.422 0.054 25.863 1.00 89.69 176 SER A N 1
ATOM 1424 C CA . SER A 1 176 ? -17.765 -0.324 26.300 1.00 89.69 176 SER A CA 1
ATOM 1425 C C . SER A 1 176 ? -17.762 -1.688 26.996 1.00 89.69 176 SER A C 1
ATOM 1427 O O . SER A 1 176 ? -16.931 -2.551 26.719 1.00 89.69 176 SER A O 1
ATOM 1429 N N . ASP A 1 177 ? -18.720 -1.913 27.895 1.00 77.31 177 ASP A N 1
ATOM 1430 C CA . ASP A 1 177 ? -18.946 -3.228 28.504 1.00 77.31 177 ASP A CA 1
ATOM 1431 C C . ASP A 1 177 ? -19.730 -4.134 27.538 1.00 77.31 177 ASP A C 1
ATOM 1433 O O . ASP A 1 177 ? -20.852 -4.560 27.807 1.00 77.31 177 ASP A O 1
ATOM 1437 N N . THR A 1 178 ? -19.159 -4.409 26.365 1.00 67.38 178 THR A N 1
ATOM 1438 C CA . THR A 1 178 ? -19.765 -5.308 25.379 1.00 67.38 178 THR A CA 1
ATOM 1439 C C . THR A 1 178 ? -19.448 -6.751 25.754 1.00 67.38 178 THR A C 1
ATOM 1441 O O . THR A 1 178 ? -18.301 -7.194 25.678 1.00 67.38 178 THR A O 1
ATOM 1444 N N . SER A 1 179 ? -20.457 -7.521 26.159 1.00 60.41 179 SER A N 1
ATOM 1445 C CA . SER A 1 179 ? -20.315 -8.971 26.294 1.00 60.41 179 SER A CA 1
ATOM 1446 C C . SER A 1 179 ? -20.250 -9.598 24.903 1.00 60.41 179 SER A C 1
ATOM 1448 O O . SER A 1 179 ? -21.236 -9.550 24.169 1.00 60.41 179 SER A O 1
ATOM 1450 N N . ILE A 1 180 ? -19.118 -10.207 24.541 1.00 63.62 180 ILE A N 1
ATOM 1451 C CA . ILE A 1 180 ? -19.036 -10.991 23.307 1.00 63.62 180 ILE A CA 1
ATOM 1452 C C . ILE A 1 180 ? -20.046 -12.138 23.383 1.00 63.62 180 ILE A C 1
ATOM 1454 O O . ILE A 1 180 ? -20.022 -12.956 24.307 1.00 63.62 180 ILE A O 1
ATOM 1458 N N . THR A 1 181 ? -20.892 -12.246 22.362 1.00 57.53 181 THR A N 1
ATOM 1459 C CA . THR A 1 181 ? -21.704 -13.440 22.133 1.00 57.53 181 THR A CA 1
ATOM 1460 C C . THR A 1 181 ? -20.765 -14.600 21.796 1.00 57.53 181 THR A C 1
ATOM 1462 O O . THR A 1 181 ? -20.084 -14.574 20.773 1.00 57.53 181 THR A O 1
ATOM 1465 N N . ASN A 1 182 ? -20.683 -15.609 22.670 1.00 58.09 182 ASN A N 1
ATOM 1466 C CA . ASN A 1 182 ? -19.837 -16.795 22.485 1.00 58.09 182 ASN A CA 1
ATOM 1467 C C . ASN A 1 182 ? -20.159 -17.501 21.157 1.00 58.09 182 ASN A C 1
ATOM 1469 O O . ASN A 1 182 ? -21.067 -18.329 21.085 1.00 58.09 182 ASN A O 1
ATOM 1473 N N . SER A 1 183 ? -19.400 -17.204 20.102 1.00 65.50 183 SER A N 1
ATOM 1474 C CA . SER A 1 183 ? -19.466 -17.956 18.854 1.00 65.50 183 SER A CA 1
ATOM 1475 C C . SER A 1 183 ? -18.540 -19.174 18.930 1.00 65.50 183 SER A C 1
ATOM 1477 O O . SER A 1 183 ? -17.465 -19.139 19.537 1.00 65.50 183 SER A O 1
ATOM 1479 N N . ALA A 1 184 ? -18.930 -20.277 18.285 1.00 63.22 184 ALA A N 1
ATOM 1480 C CA . ALA A 1 184 ? -18.127 -21.504 18.243 1.00 63.22 184 ALA A CA 1
ATOM 1481 C C . ALA A 1 184 ? -16.724 -21.294 17.627 1.00 63.22 184 ALA A C 1
ATOM 1483 O O . ALA A 1 184 ? -15.816 -22.089 17.866 1.00 63.22 184 ALA A O 1
ATOM 1484 N N . ALA A 1 185 ? -16.533 -20.224 16.848 1.00 65.38 185 ALA A N 1
ATOM 1485 C CA . ALA A 1 185 ? -15.246 -19.851 16.270 1.00 65.38 185 ALA A CA 1
ATOM 1486 C C . ALA A 1 185 ? -14.303 -19.215 17.308 1.00 65.38 185 ALA A C 1
ATOM 1488 O O . ALA A 1 185 ? -13.117 -19.546 17.340 1.00 65.38 185 ALA A O 1
ATOM 1489 N N . ILE A 1 186 ? -14.832 -18.394 18.222 1.00 71.69 186 ILE A N 1
ATOM 1490 C CA . ILE A 1 186 ? -14.065 -17.783 19.322 1.00 71.69 186 ILE A CA 1
ATOM 1491 C C . ILE A 1 186 ? -13.605 -18.851 20.321 1.00 71.69 186 ILE A C 1
ATOM 1493 O O . ILE A 1 186 ? -12.495 -18.773 20.848 1.00 71.69 186 ILE A O 1
ATOM 1497 N N . ALA A 1 187 ? -14.402 -19.905 20.517 1.00 71.25 187 ALA A N 1
ATOM 1498 C CA . ALA A 1 187 ? -14.048 -21.028 21.387 1.00 71.25 187 ALA A CA 1
ATOM 1499 C C . ALA A 1 187 ? -12.793 -21.802 20.931 1.00 71.25 187 ALA A C 1
ATOM 1501 O O . ALA A 1 187 ? -12.162 -22.469 21.746 1.00 71.25 187 ALA A O 1
ATOM 1502 N N . LYS A 1 188 ? -12.406 -21.709 19.649 1.00 82.19 188 LYS A N 1
ATOM 1503 C CA . LYS A 1 188 ? -11.185 -22.343 19.113 1.00 82.19 188 LYS A CA 1
ATOM 1504 C C . LYS A 1 188 ? -9.921 -21.504 19.328 1.00 82.19 188 LYS A C 1
ATOM 1506 O O . LYS A 1 188 ? -8.818 -22.011 19.124 1.00 82.19 188 LYS A O 1
ATOM 1511 N N . LEU A 1 189 ? -10.067 -20.230 19.691 1.00 86.75 189 LEU A N 1
ATOM 1512 C CA . LEU A 1 189 ? -8.944 -19.347 19.985 1.00 86.75 189 LEU A CA 1
ATOM 1513 C C . LEU A 1 189 ? -8.361 -19.667 21.362 1.00 86.75 189 LEU A C 1
ATOM 1515 O O . LEU A 1 189 ? -9.069 -20.082 22.277 1.00 86.75 189 LEU A O 1
ATOM 1519 N N . ASN A 1 190 ? -7.061 -19.433 21.528 1.00 90.31 190 ASN A N 1
ATOM 1520 C CA . ASN A 1 190 ? -6.454 -19.522 22.853 1.00 90.31 190 ASN A CA 1
ATOM 1521 C C . ASN A 1 190 ? -6.847 -18.313 23.727 1.00 90.31 190 ASN A C 1
ATOM 1523 O O . ASN A 1 190 ? -7.344 -17.298 23.235 1.00 90.31 190 ASN A O 1
ATOM 1527 N N . VAL A 1 191 ? -6.575 -18.402 25.031 1.00 90.81 191 VAL A N 1
ATOM 1528 C CA . VAL A 1 191 ? -6.976 -17.381 26.015 1.00 90.81 191 V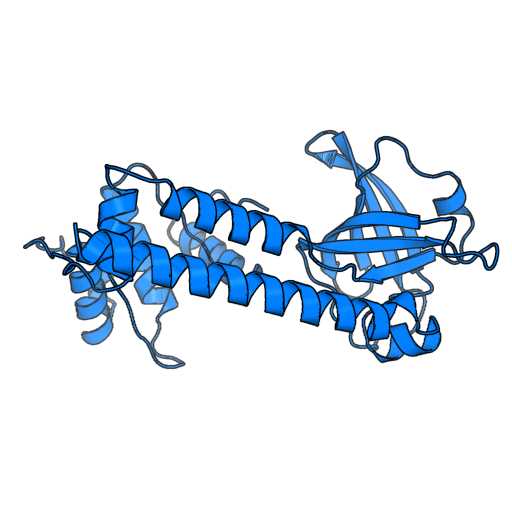AL A CA 1
ATOM 1529 C C . VAL A 1 191 ? -6.459 -15.982 25.661 1.00 90.81 191 VAL A C 1
ATOM 1531 O O . VAL A 1 191 ? -7.202 -15.010 25.778 1.00 90.81 191 VAL A O 1
ATOM 1534 N N . SER A 1 192 ? -5.212 -15.846 25.195 1.00 92.12 192 SER A N 1
ATOM 1535 C CA . SER A 1 192 ? -4.656 -14.524 24.874 1.00 92.12 192 SER A CA 1
ATOM 1536 C C . SER A 1 192 ? -5.292 -13.915 23.622 1.00 92.12 192 SER A C 1
ATOM 1538 O O . SER A 1 192 ? -5.530 -12.709 23.578 1.00 92.12 192 SER A O 1
ATOM 1540 N N . GLN A 1 193 ? -5.632 -14.736 22.628 1.00 92.12 193 GLN A N 1
ATOM 1541 C CA . GLN A 1 193 ? -6.361 -14.311 21.434 1.00 92.12 193 GLN A CA 1
ATOM 1542 C C . GLN A 1 193 ? -7.807 -13.920 21.762 1.00 92.12 193 GLN A C 1
ATOM 1544 O O . GLN A 1 193 ? -8.274 -12.897 21.267 1.00 92.12 193 GLN A O 1
ATOM 1549 N N . GLN A 1 194 ? -8.489 -14.672 22.632 1.00 89.88 194 GLN A N 1
ATOM 1550 C CA . GLN A 1 194 ? -9.832 -14.329 23.117 1.00 89.88 194 GLN A CA 1
ATOM 1551 C C . GLN A 1 194 ? -9.832 -12.994 23.868 1.00 89.88 194 GLN A C 1
ATOM 1553 O O . GLN A 1 194 ? -10.664 -12.133 23.602 1.00 89.88 194 GLN A O 1
ATOM 1558 N N . GLN A 1 195 ? -8.857 -12.778 24.755 1.00 89.19 195 GLN A N 1
ATOM 1559 C CA . GLN A 1 195 ? -8.702 -11.509 25.471 1.00 89.19 195 GLN A CA 1
ATOM 1560 C C . GLN A 1 195 ? -8.399 -10.337 24.531 1.00 89.19 195 GLN A C 1
ATOM 1562 O O . GLN A 1 195 ? -8.912 -9.237 24.735 1.00 89.19 195 GLN A O 1
ATOM 1567 N N . ALA A 1 196 ? -7.568 -10.549 23.507 1.00 91.31 196 ALA A N 1
ATOM 1568 C CA . ALA A 1 196 ? -7.286 -9.528 22.503 1.00 91.31 196 ALA A CA 1
ATOM 1569 C C . ALA A 1 196 ? -8.545 -9.169 21.702 1.00 91.31 196 ALA A C 1
ATOM 1571 O O . ALA A 1 196 ? -8.821 -7.989 21.504 1.00 91.31 196 ALA A O 1
ATOM 1572 N N . LEU A 1 197 ? -9.328 -10.174 21.302 1.00 90.12 197 LEU A N 1
ATOM 1573 C CA . LEU A 1 197 ? -10.588 -9.985 20.589 1.00 90.12 197 LEU A CA 1
ATOM 1574 C C . LEU A 1 197 ? -11.615 -9.229 21.445 1.00 90.12 197 LEU A C 1
ATOM 1576 O O . LEU A 1 197 ? -12.187 -8.256 20.969 1.00 90.12 197 LEU A O 1
ATOM 1580 N N . GLN A 1 198 ? -11.766 -9.602 22.720 1.00 88.81 198 GLN A N 1
ATOM 1581 C CA . GLN A 1 198 ? -12.615 -8.897 23.689 1.00 88.81 198 GLN A CA 1
ATOM 1582 C C . GLN A 1 198 ? -12.271 -7.415 23.783 1.00 88.81 198 GLN A C 1
ATOM 1584 O O . GLN A 1 198 ? -13.166 -6.584 23.719 1.00 88.81 198 GLN A O 1
ATOM 1589 N N . LYS A 1 199 ? -10.983 -7.078 23.888 1.00 89.88 199 LYS A N 1
ATOM 1590 C CA . LYS A 1 199 ? -10.546 -5.678 23.970 1.00 89.88 199 LYS A CA 1
ATOM 1591 C C . LYS A 1 199 ? -10.791 -4.889 22.689 1.00 89.88 199 LYS A C 1
ATOM 1593 O O . LYS A 1 199 ? -11.008 -3.688 22.766 1.00 89.88 199 LYS A O 1
ATOM 1598 N N . VAL A 1 200 ? -10.686 -5.528 21.525 1.00 90.62 200 VAL A N 1
ATOM 1599 C CA . VAL A 1 200 ? -10.950 -4.854 20.247 1.00 90.62 200 VAL A CA 1
ATOM 1600 C C . VAL A 1 200 ? -12.440 -4.627 20.051 1.00 90.62 200 VAL A C 1
ATOM 1602 O O . VAL A 1 200 ? -12.821 -3.527 19.682 1.00 90.62 200 VAL A O 1
ATOM 1605 N N . LEU A 1 201 ? -13.274 -5.627 20.336 1.00 88.69 201 LEU A N 1
ATOM 1606 C CA . LEU A 1 201 ? -14.725 -5.507 20.182 1.00 88.69 201 LEU A CA 1
ATOM 1607 C C . LEU A 1 201 ? -15.360 -4.584 21.227 1.00 88.69 201 LEU A C 1
ATOM 1609 O O . LEU A 1 201 ? -16.415 -4.019 20.977 1.00 88.69 201 LEU A O 1
ATOM 1613 N N . SER A 1 202 ? -14.710 -4.385 22.375 1.00 91.25 202 SER A N 1
ATOM 1614 C CA . SER A 1 202 ? -15.124 -3.364 23.336 1.00 91.25 202 SER A CA 1
ATOM 1615 C C . SER A 1 202 ? -14.573 -1.970 23.038 1.00 91.25 202 SER A C 1
ATOM 1617 O O . SER A 1 202 ? -14.938 -1.031 23.737 1.00 91.25 202 SER A O 1
ATOM 1619 N N . ALA A 1 203 ? -13.670 -1.792 22.070 1.00 93.38 203 ALA A N 1
ATOM 1620 C CA . ALA A 1 203 ? -13.078 -0.485 21.799 1.00 93.38 203 ALA A CA 1
ATOM 1621 C C . ALA A 1 203 ? -14.072 0.413 21.053 1.00 93.38 203 ALA A C 1
ATOM 1623 O O . ALA A 1 203 ? -14.437 0.126 19.918 1.00 93.38 203 ALA A O 1
ATOM 1624 N N . ASN A 1 204 ? -14.445 1.545 21.652 1.00 93.06 204 ASN A N 1
ATOM 1625 C CA . ASN A 1 204 ? -15.296 2.528 20.971 1.00 93.06 204 ASN A CA 1
ATOM 1626 C C . ASN A 1 204 ? -14.486 3.394 19.991 1.00 93.06 204 ASN A C 1
ATOM 1628 O O . ASN A 1 204 ? -15.040 3.980 19.063 1.00 93.06 204 ASN A O 1
ATOM 1632 N N . ASP A 1 205 ? -13.172 3.509 20.226 1.00 94.56 205 ASP A N 1
ATOM 1633 C CA . ASP A 1 205 ? -12.290 4.430 19.505 1.00 94.56 205 ASP A CA 1
ATOM 1634 C C . ASP A 1 205 ? -11.171 3.735 18.741 1.00 94.56 205 ASP A C 1
ATOM 1636 O O . ASP A 1 205 ? -11.139 3.770 17.512 1.00 94.56 205 ASP A O 1
ATOM 1640 N N . VAL A 1 206 ? -10.236 3.111 19.460 1.00 94.56 206 VAL A N 1
ATOM 1641 C CA . VAL A 1 206 ? -9.122 2.396 18.842 1.00 94.56 206 VAL A CA 1
ATOM 1642 C C . VAL A 1 206 ? -8.741 1.180 19.677 1.00 94.56 206 VAL A C 1
ATOM 1644 O O . VAL A 1 206 ? -8.602 1.260 20.898 1.00 94.56 206 VAL A O 1
ATOM 1647 N N . GLY A 1 207 ? -8.547 0.049 19.005 1.00 92.56 207 GLY A N 1
ATOM 1648 C CA . GLY A 1 207 ? -8.044 -1.188 19.592 1.00 92.56 207 GLY A CA 1
ATOM 1649 C C . GLY A 1 207 ? -6.735 -1.593 18.924 1.00 92.56 207 GLY A C 1
ATOM 1650 O O . GLY A 1 207 ? -6.647 -1.629 17.699 1.00 92.56 207 GLY A O 1
ATOM 1651 N N . ILE A 1 208 ? -5.710 -1.912 19.718 1.00 92.44 208 ILE A N 1
ATOM 1652 C CA . ILE A 1 208 ? -4.405 -2.347 19.202 1.00 92.44 208 ILE A CA 1
ATOM 1653 C C . ILE A 1 208 ? -4.152 -3.788 19.632 1.00 92.44 208 ILE A C 1
ATOM 1655 O O . ILE A 1 208 ? -3.960 -4.076 20.815 1.00 92.44 208 ILE A O 1
ATOM 1659 N N . ILE A 1 209 ? -4.097 -4.695 18.655 1.00 91.81 209 ILE A N 1
ATOM 1660 C CA . ILE A 1 209 ? -3.630 -6.065 18.874 1.00 91.81 209 ILE A CA 1
ATOM 1661 C C . ILE A 1 209 ? -2.132 -6.109 18.612 1.00 91.81 209 ILE A C 1
ATOM 1663 O O . ILE A 1 209 ? -1.673 -6.022 17.473 1.00 91.81 209 ILE A O 1
ATOM 1667 N N . HIS A 1 210 ? -1.366 -6.317 19.674 1.00 91.00 210 HIS A N 1
ATOM 1668 C CA . HIS A 1 210 ? 0.038 -6.667 19.555 1.00 91.00 210 HIS A CA 1
ATOM 1669 C C . HIS A 1 210 ? 0.198 -8.189 19.541 1.00 91.00 210 HIS A C 1
ATOM 1671 O O . HIS A 1 210 ? -0.354 -8.888 20.388 1.00 91.00 210 HIS A O 1
ATOM 1677 N N . GLY A 1 211 ? 0.988 -8.710 18.604 1.00 88.12 211 GLY A N 1
ATOM 1678 C CA . GLY A 1 211 ? 1.315 -10.131 18.579 1.00 88.12 211 GLY A CA 1
ATOM 1679 C C . GLY A 1 211 ? 2.732 -10.383 18.066 1.00 88.12 211 GLY A C 1
ATOM 1680 O O . GLY A 1 211 ? 3.054 -10.007 16.938 1.00 88.12 211 GLY A O 1
ATOM 1681 N N . PRO A 1 212 ? 3.589 -11.063 18.835 1.00 88.56 212 PRO A N 1
ATOM 1682 C CA . PRO A 1 212 ? 4.885 -11.543 18.359 1.00 88.56 212 PRO A CA 1
ATOM 1683 C C . PRO A 1 212 ? 4.782 -12.472 17.127 1.00 88.56 212 PRO A C 1
ATOM 1685 O O . PRO A 1 212 ? 3.681 -12.920 16.765 1.00 88.56 212 PRO A O 1
ATOM 1688 N N . PRO A 1 213 ? 5.893 -12.774 16.434 1.00 88.88 213 PRO A N 1
ATOM 1689 C CA . PRO A 1 213 ? 5.914 -13.768 15.359 1.00 88.88 213 PRO A CA 1
ATOM 1690 C C . PRO A 1 213 ? 5.317 -15.113 15.808 1.00 88.88 213 PRO A C 1
ATOM 1692 O O . PRO A 1 213 ? 5.514 -15.533 16.943 1.00 88.88 213 PRO A O 1
ATOM 1695 N N . GLY A 1 214 ? 4.535 -15.765 14.941 1.00 86.69 214 GLY A N 1
ATOM 1696 C CA . GLY A 1 214 ? 3.936 -17.081 15.225 1.00 86.69 214 GLY A CA 1
ATOM 1697 C C . GLY A 1 214 ? 2.720 -17.103 16.167 1.00 86.69 214 GLY A C 1
ATOM 1698 O O . GLY A 1 214 ? 2.112 -18.150 16.334 1.00 86.69 214 GLY A O 1
ATOM 1699 N N . THR A 1 215 ? 2.292 -15.971 16.738 1.00 87.31 215 THR A N 1
ATOM 1700 C CA . THR A 1 215 ? 1.186 -15.928 17.732 1.00 87.31 215 THR A CA 1
ATOM 1701 C C . THR A 1 215 ? -0.233 -15.929 17.147 1.00 87.31 215 THR A C 1
ATOM 1703 O O . THR A 1 215 ? -1.216 -15.754 17.865 1.00 87.31 215 THR A O 1
ATOM 1706 N N . GLY A 1 216 ? -0.369 -16.115 15.832 1.00 88.75 216 GLY A N 1
ATOM 1707 C CA . GLY A 1 216 ? -1.679 -16.174 15.179 1.00 88.75 216 GLY A CA 1
ATOM 1708 C C . GLY A 1 216 ? -2.411 -14.830 15.072 1.00 88.75 216 GLY A C 1
ATOM 1709 O O . GLY A 1 216 ? -3.631 -14.831 14.992 1.00 88.75 216 GLY A O 1
ATOM 1710 N N . LYS A 1 217 ? -1.696 -13.691 15.025 1.00 91.25 217 LYS A N 1
ATOM 1711 C CA . LYS A 1 217 ? -2.287 -12.346 14.820 1.00 91.25 217 LYS A CA 1
ATOM 1712 C C . LYS A 1 217 ? -3.333 -12.300 13.710 1.00 91.25 217 LYS A C 1
ATOM 1714 O O . LYS A 1 217 ? -4.416 -11.770 13.914 1.00 91.25 217 LYS A O 1
ATOM 1719 N N . THR A 1 218 ? -2.998 -12.850 12.543 1.00 90.12 218 THR A N 1
ATOM 1720 C CA . THR A 1 218 ? -3.897 -12.868 11.386 1.00 90.12 218 THR A CA 1
ATOM 1721 C C . THR A 1 218 ? -5.174 -13.639 11.700 1.00 90.12 218 THR A C 1
ATOM 1723 O O . THR A 1 218 ? -6.252 -13.191 11.339 1.00 90.12 218 THR A O 1
ATOM 1726 N N . THR A 1 219 ? -5.075 -14.750 12.434 1.00 90.06 219 THR A N 1
ATOM 1727 C CA . THR A 1 219 ? -6.241 -15.508 12.902 1.00 90.06 219 THR A CA 1
ATOM 1728 C C . THR A 1 219 ? -7.109 -14.664 13.834 1.00 90.06 219 THR A C 1
ATOM 1730 O O . THR A 1 219 ? -8.320 -14.615 13.644 1.00 90.06 219 THR A O 1
ATOM 1733 N N . THR A 1 220 ? -6.511 -13.948 14.792 1.00 91.06 220 THR A N 1
ATOM 1734 C CA . THR A 1 220 ? -7.256 -13.054 15.695 1.00 91.06 220 THR A CA 1
ATOM 1735 C C . THR A 1 220 ? -7.929 -11.905 14.945 1.00 91.06 220 THR A C 1
ATOM 1737 O O . THR A 1 220 ? -9.089 -11.611 15.210 1.00 91.06 220 THR A O 1
ATOM 1740 N N . LEU A 1 221 ? -7.233 -11.279 13.988 1.00 92.06 221 LEU A N 1
ATOM 1741 C CA . LEU A 1 221 ? -7.781 -10.191 13.170 1.00 92.06 221 LEU A CA 1
ATOM 1742 C C . LEU A 1 221 ? -8.953 -10.659 12.307 1.00 92.06 221 LEU A C 1
ATOM 1744 O O . LEU A 1 221 ? -9.967 -9.975 12.259 1.00 92.06 221 LEU A O 1
ATOM 1748 N N . VAL A 1 222 ? -8.841 -11.831 11.676 1.00 92.44 222 VAL A N 1
ATOM 1749 C CA . VAL A 1 222 ? -9.935 -12.423 10.892 1.00 92.44 222 VAL A CA 1
ATOM 1750 C C . VAL A 1 222 ? -11.171 -12.623 11.766 1.00 92.44 222 VAL A C 1
ATOM 1752 O O . VAL A 1 222 ? -12.258 -12.225 11.366 1.00 92.44 222 VAL A O 1
ATOM 1755 N N . GLN A 1 223 ? -11.014 -13.153 12.983 1.00 90.75 223 GLN A N 1
ATOM 1756 C CA . GLN A 1 223 ? -12.143 -13.292 13.910 1.00 90.75 223 GLN A CA 1
ATOM 1757 C C . GLN A 1 223 ? -12.716 -11.936 14.342 1.00 90.75 223 GLN A C 1
ATOM 1759 O O . GLN A 1 223 ? -13.932 -11.798 14.400 1.00 90.75 223 GLN A O 1
ATOM 1764 N N . GLY A 1 224 ? -11.866 -10.930 14.568 1.00 91.06 224 GLY A N 1
ATOM 1765 C CA . GLY A 1 224 ? -12.291 -9.545 14.803 1.00 91.06 224 GLY A CA 1
ATOM 1766 C C . GLY A 1 224 ? -13.177 -9.014 13.688 1.00 91.06 224 GLY A C 1
ATOM 1767 O O . GLY A 1 224 ? -14.303 -8.609 13.948 1.00 91.06 224 GLY A O 1
ATOM 1768 N N . ILE A 1 225 ? -12.708 -9.105 12.444 1.00 93.25 225 ILE A N 1
ATOM 1769 C CA . ILE A 1 225 ? -13.438 -8.626 11.266 1.00 93.25 225 ILE A CA 1
ATOM 1770 C C . ILE A 1 225 ? -14.777 -9.353 11.115 1.00 93.25 225 ILE A C 1
ATOM 1772 O O . ILE A 1 225 ? -15.781 -8.699 10.862 1.00 93.25 225 ILE A O 1
ATOM 1776 N N . ILE A 1 226 ? -14.822 -10.676 11.308 1.00 90.44 226 ILE A N 1
ATOM 1777 C CA . ILE A 1 226 ? -16.073 -11.451 11.227 1.00 90.44 226 ILE A CA 1
ATOM 1778 C C . ILE A 1 226 ? -17.108 -10.937 12.229 1.00 90.44 226 ILE A C 1
ATOM 1780 O O . ILE A 1 226 ? -18.268 -10.766 11.868 1.00 90.44 226 ILE A O 1
ATOM 1784 N N . GLN A 1 227 ? -16.696 -10.691 13.475 1.00 88.56 227 GLN A N 1
ATOM 1785 C CA . GLN A 1 227 ? -17.603 -10.170 14.498 1.00 88.56 227 GLN A CA 1
ATOM 1786 C C . GLN A 1 227 ? -18.030 -8.733 14.179 1.00 88.56 227 GLN A C 1
ATOM 1788 O O . GLN A 1 227 ? -19.215 -8.432 14.233 1.00 88.56 227 GLN A O 1
ATOM 1793 N N . THR A 1 228 ? -17.103 -7.870 13.755 1.00 90.25 228 THR A N 1
ATOM 1794 C CA . THR A 1 228 ? -17.436 -6.489 13.384 1.00 90.25 228 THR A CA 1
ATOM 1795 C C . THR A 1 228 ? -18.399 -6.433 12.198 1.00 90.25 228 THR A C 1
ATOM 1797 O O . THR A 1 228 ? -19.351 -5.673 12.245 1.00 90.25 228 THR A O 1
ATOM 1800 N N . VAL A 1 229 ? -18.227 -7.260 11.162 1.00 91.38 229 VAL A N 1
ATOM 1801 C CA . VAL A 1 229 ? -19.144 -7.318 10.001 1.00 91.38 229 VAL A CA 1
ATOM 1802 C C . VAL A 1 229 ? -20.539 -7.841 10.377 1.00 91.38 229 VAL A C 1
ATOM 1804 O O . VAL A 1 229 ? -21.505 -7.574 9.668 1.00 91.38 229 VAL A O 1
ATOM 1807 N N . ALA A 1 230 ? -20.674 -8.584 11.479 1.00 87.50 230 ALA A N 1
ATOM 1808 C CA . ALA A 1 230 ? -21.983 -9.030 11.955 1.00 87.50 230 ALA A CA 1
ATOM 1809 C C . ALA A 1 230 ? -22.814 -7.885 12.565 1.00 87.50 230 ALA A C 1
ATOM 1811 O O . ALA A 1 230 ? -24.043 -7.961 12.567 1.00 87.50 230 ALA A O 1
ATOM 1812 N N . GLU A 1 231 ? -22.155 -6.839 13.066 1.00 85.69 231 GLU A N 1
ATOM 1813 C CA . GLU A 1 231 ? -22.788 -5.682 13.712 1.00 85.69 231 GLU A CA 1
ATOM 1814 C C . GLU A 1 231 ? -22.791 -4.442 12.802 1.00 85.69 231 GLU A C 1
ATOM 1816 O O . GLU A 1 231 ? -23.754 -3.674 12.788 1.00 85.69 231 GLU A O 1
ATOM 1821 N N . GLU A 1 232 ? -21.748 -4.280 11.988 1.00 89.94 232 GLU A N 1
ATOM 1822 C CA . GLU A 1 232 ? -21.527 -3.140 11.105 1.00 89.94 232 GLU A CA 1
ATOM 1823 C C . GLU A 1 232 ? -21.829 -3.466 9.643 1.00 89.94 232 GLU A C 1
ATOM 1825 O O . GLU A 1 232 ? -21.550 -4.551 9.136 1.00 89.94 232 GLU A O 1
ATOM 1830 N N . LYS A 1 233 ? -22.333 -2.472 8.904 1.00 91.56 233 LYS A N 1
ATOM 1831 C CA . LYS A 1 233 ? -22.711 -2.652 7.489 1.00 91.56 233 LYS A CA 1
ATOM 1832 C C . LYS A 1 233 ? -21.523 -2.960 6.578 1.00 91.56 233 LYS A C 1
ATOM 1834 O O . LYS A 1 233 ? -21.693 -3.615 5.553 1.00 91.56 233 LYS A O 1
ATOM 1839 N N . GLN A 1 234 ? -20.353 -2.411 6.897 1.00 94.62 234 GLN A N 1
ATOM 1840 C CA . GLN A 1 234 ? -19.163 -2.508 6.063 1.00 94.62 234 GLN A CA 1
ATOM 1841 C C . GLN A 1 234 ? -17.906 -2.287 6.902 1.00 94.62 234 GLN A C 1
ATOM 1843 O O . GLN A 1 234 ? -17.866 -1.403 7.754 1.00 94.62 234 GLN A O 1
ATOM 1848 N N . VAL A 1 235 ? -16.854 -3.050 6.603 1.00 95.44 235 VAL A N 1
ATOM 1849 C CA . VAL A 1 235 ? -15.531 -2.902 7.217 1.00 95.44 235 VAL A CA 1
ATOM 1850 C C . VAL A 1 235 ? -14.500 -2.641 6.125 1.00 95.44 235 VAL A C 1
ATOM 1852 O O . VAL A 1 235 ? -14.410 -3.393 5.155 1.00 95.44 235 VAL A O 1
ATOM 1855 N N . LEU A 1 236 ? -13.713 -1.574 6.283 1.00 96.50 236 LEU A N 1
ATOM 1856 C CA . LEU A 1 236 ? -12.547 -1.303 5.444 1.00 96.50 236 LEU A CA 1
ATOM 1857 C C . LEU A 1 236 ? -11.312 -1.959 6.068 1.00 96.50 236 LEU A C 1
ATOM 1859 O O . LEU A 1 236 ? -10.947 -1.656 7.203 1.00 96.50 236 LEU A O 1
ATOM 1863 N N . VAL A 1 237 ? -10.652 -2.832 5.310 1.00 95.88 237 VAL A N 1
ATOM 1864 C CA . VAL A 1 237 ? -9.415 -3.501 5.725 1.00 95.88 237 VAL A CA 1
ATOM 1865 C C . VAL A 1 237 ? -8.262 -2.973 4.880 1.00 95.88 237 VAL A C 1
ATOM 1867 O O . VAL A 1 237 ? -8.262 -3.128 3.662 1.00 95.88 237 VAL A O 1
ATOM 1870 N N . CYS A 1 238 ? -7.266 -2.374 5.532 1.00 95.19 238 CYS A N 1
ATOM 1871 C CA . CYS A 1 238 ? -6.083 -1.817 4.877 1.00 95.19 238 CYS A CA 1
ATOM 1872 C C . CYS A 1 238 ? -4.814 -2.531 5.351 1.00 95.19 238 CYS A C 1
ATOM 1874 O O . CYS A 1 238 ? -4.672 -2.850 6.532 1.00 95.19 238 CYS A O 1
ATOM 1876 N N . THR A 1 239 ? -3.855 -2.732 4.446 1.00 92.75 239 THR A N 1
ATOM 1877 C CA . THR A 1 239 ? -2.508 -3.214 4.785 1.00 92.75 239 THR A CA 1
ATOM 1878 C C . THR A 1 239 ? -1.465 -2.486 3.931 1.00 92.75 239 THR A C 1
ATOM 1880 O O . THR A 1 239 ? -1.799 -2.045 2.833 1.00 92.75 239 THR A O 1
ATOM 1883 N N . PRO A 1 240 ? -0.203 -2.369 4.384 1.00 88.81 240 PRO A N 1
ATOM 1884 C CA . PRO A 1 240 ? 0.846 -1.713 3.605 1.00 88.81 240 PRO A CA 1
ATOM 1885 C C . PRO A 1 240 ? 1.405 -2.579 2.459 1.00 88.81 240 PRO A C 1
ATOM 1887 O O . PRO A 1 240 ? 2.322 -2.134 1.773 1.00 88.81 240 PRO A O 1
ATOM 1890 N N . SER A 1 241 ? 0.937 -3.821 2.259 1.00 88.12 241 SER A N 1
ATOM 1891 C CA . SER A 1 241 ? 1.458 -4.695 1.200 1.00 88.12 241 SER A CA 1
ATOM 1892 C C . SER A 1 241 ? 0.378 -5.525 0.509 1.00 88.12 241 SER A C 1
ATOM 1894 O O . SER A 1 241 ? -0.490 -6.112 1.151 1.00 88.12 241 SER A O 1
ATOM 1896 N N . ASN A 1 242 ? 0.496 -5.655 -0.816 1.00 87.56 242 ASN A N 1
ATOM 1897 C CA . ASN A 1 242 ? -0.431 -6.452 -1.628 1.00 87.56 242 ASN A CA 1
ATOM 1898 C C . ASN A 1 242 ? -0.503 -7.918 -1.160 1.00 87.56 242 ASN A C 1
ATOM 1900 O O . ASN A 1 242 ? -1.580 -8.481 -1.021 1.00 87.56 242 ASN A O 1
ATOM 1904 N N . ALA A 1 243 ? 0.634 -8.510 -0.786 1.00 88.06 243 ALA A N 1
ATOM 1905 C CA . ALA A 1 243 ? 0.659 -9.875 -0.263 1.00 88.06 243 ALA A CA 1
ATOM 1906 C C . ALA A 1 243 ? -0.100 -10.031 1.071 1.00 88.06 243 ALA A C 1
ATOM 1908 O O . ALA A 1 243 ? -0.694 -11.078 1.325 1.00 88.06 243 ALA A O 1
ATOM 1909 N N . ALA A 1 244 ? -0.077 -9.015 1.943 1.00 90.75 244 ALA A N 1
ATOM 1910 C CA . ALA A 1 244 ? -0.792 -9.077 3.215 1.00 90.75 244 ALA A CA 1
ATOM 1911 C C . ALA A 1 244 ? -2.305 -8.933 3.025 1.00 90.75 244 ALA A C 1
ATOM 1913 O O . ALA A 1 244 ? -3.054 -9.647 3.693 1.00 90.75 244 ALA A O 1
ATOM 1914 N N . ILE A 1 245 ? -2.756 -8.054 2.121 1.00 93.06 245 ILE A N 1
ATOM 1915 C CA . ILE A 1 245 ? -4.187 -7.951 1.813 1.00 93.06 245 ILE A CA 1
ATOM 1916 C C . ILE A 1 245 ? -4.691 -9.211 1.102 1.00 93.06 245 ILE A C 1
ATOM 1918 O O . ILE A 1 245 ? -5.759 -9.690 1.460 1.00 93.06 245 ILE A O 1
ATOM 1922 N N . ASP A 1 246 ? -3.904 -9.825 0.215 1.00 92.19 246 ASP A N 1
ATOM 1923 C CA . ASP A 1 246 ? -4.276 -11.076 -0.467 1.00 92.19 246 ASP A CA 1
ATOM 1924 C C . ASP A 1 246 ? -4.504 -12.228 0.504 1.00 92.19 246 ASP A C 1
ATOM 1926 O O . ASP A 1 246 ? -5.529 -12.907 0.440 1.00 92.19 246 ASP A O 1
ATOM 1930 N N . LEU A 1 247 ? -3.605 -12.382 1.476 1.00 93.25 247 LEU A N 1
ATOM 1931 C CA . LEU A 1 247 ? -3.765 -13.364 2.544 1.00 93.25 247 LEU A CA 1
ATOM 1932 C C . LEU A 1 247 ? -5.035 -13.116 3.375 1.00 93.25 247 LEU A C 1
ATOM 1934 O O . LEU A 1 247 ? -5.666 -14.063 3.845 1.00 93.25 247 LEU A O 1
ATOM 1938 N N . LEU A 1 248 ? -5.395 -11.852 3.613 1.00 94.81 248 LEU A N 1
ATOM 1939 C CA . LEU A 1 248 ? -6.621 -11.516 4.337 1.00 94.81 248 LEU A CA 1
ATOM 1940 C C . LEU A 1 248 ? -7.864 -11.790 3.492 1.00 94.81 248 LEU A C 1
ATOM 1942 O O . LEU A 1 248 ? -8.826 -12.332 4.026 1.00 94.81 248 LEU A O 1
ATOM 1946 N N . VAL A 1 249 ? -7.841 -11.469 2.197 1.00 95.50 249 VAL A N 1
ATOM 1947 C CA . VAL A 1 249 ? -8.937 -11.755 1.260 1.00 95.50 249 VAL A CA 1
ATOM 1948 C C . VAL A 1 249 ? -9.207 -13.255 1.206 1.00 95.50 249 VAL A C 1
ATOM 1950 O O . VAL A 1 249 ? -10.354 -13.660 1.382 1.00 95.50 249 VAL A O 1
ATOM 1953 N N . GLU A 1 250 ? -8.167 -14.078 1.046 1.00 95.25 250 GLU A N 1
ATOM 1954 C CA . GLU A 1 250 ? -8.275 -15.541 1.065 1.00 95.25 250 GLU A CA 1
ATOM 1955 C C . GLU A 1 250 ? -8.906 -16.022 2.376 1.00 95.25 250 GLU A C 1
ATOM 1957 O O . GLU A 1 250 ? -9.963 -16.651 2.364 1.00 95.25 250 GLU A O 1
ATOM 1962 N N . LYS A 1 251 ? -8.331 -15.632 3.521 1.00 94.31 251 LYS A N 1
ATOM 1963 C CA . LYS A 1 251 ? -8.821 -16.058 4.839 1.00 94.31 251 LYS A CA 1
ATOM 1964 C C . LYS A 1 251 ? -10.243 -15.606 5.141 1.00 94.31 251 LYS A C 1
ATOM 1966 O O . LYS A 1 251 ? -10.951 -16.321 5.834 1.00 94.31 251 LYS A O 1
ATOM 1971 N N . LEU A 1 252 ? -10.656 -14.419 4.707 1.00 94.62 252 LEU A N 1
ATOM 1972 C CA . LEU A 1 252 ? -12.017 -13.921 4.927 1.00 94.62 252 LEU A CA 1
ATOM 1973 C C . LEU A 1 252 ? -13.013 -14.615 3.986 1.00 94.62 252 LEU A C 1
ATOM 1975 O O . LEU A 1 252 ? -14.106 -14.980 4.419 1.00 94.62 252 LEU A O 1
ATOM 1979 N N . SER A 1 253 ? -12.616 -14.862 2.736 1.00 94.50 253 SER A N 1
ATOM 1980 C CA . SER A 1 253 ? -13.412 -15.602 1.750 1.00 94.50 253 SER A CA 1
ATOM 1981 C C . SER A 1 253 ? -13.643 -17.057 2.176 1.00 94.50 253 SER A C 1
ATOM 1983 O O . SER A 1 253 ? -14.769 -17.546 2.119 1.00 94.50 253 SER A O 1
ATOM 1985 N N . GLU A 1 254 ? -12.625 -17.728 2.727 1.00 93.50 254 GLU A N 1
ATOM 1986 C CA . GLU A 1 254 ? -12.748 -19.071 3.323 1.00 93.50 254 GLU A CA 1
ATOM 1987 C C . GLU A 1 254 ? -13.766 -19.135 4.473 1.00 93.50 254 GLU A C 1
ATOM 1989 O O . GLU A 1 254 ? -14.319 -20.196 4.761 1.00 93.50 254 GLU A O 1
ATOM 1994 N N . GLN A 1 255 ? -14.020 -18.009 5.146 1.00 90.31 255 GLN A N 1
ATOM 1995 C CA . GLN A 1 255 ? -15.024 -17.892 6.210 1.00 90.31 255 GLN A CA 1
ATOM 1996 C C . GLN A 1 255 ? -16.415 -17.529 5.660 1.00 90.31 255 GLN A C 1
ATOM 1998 O O . GLN A 1 255 ? -17.352 -17.356 6.436 1.00 90.31 255 GLN A O 1
ATOM 2003 N N . GLY A 1 256 ? -16.562 -17.432 4.335 1.00 91.50 256 GLY A N 1
ATOM 2004 C CA . GLY A 1 256 ? -17.819 -17.147 3.647 1.00 91.50 256 GLY A CA 1
ATOM 2005 C C . GLY A 1 256 ? -18.196 -15.667 3.591 1.00 91.50 256 GLY A C 1
ATOM 2006 O O . GLY A 1 256 ? -19.350 -15.358 3.293 1.00 91.50 256 GLY A O 1
ATOM 2007 N N . LEU A 1 257 ? -17.272 -14.743 3.886 1.00 92.88 257 LEU A N 1
ATOM 2008 C CA . LEU A 1 257 ? -17.552 -13.308 3.796 1.00 92.88 257 LEU A CA 1
ATOM 2009 C C . LEU A 1 257 ? -17.515 -12.838 2.339 1.00 92.88 257 LEU A C 1
ATOM 2011 O O . LEU A 1 257 ? -16.667 -13.258 1.553 1.00 92.88 257 LEU A O 1
ATOM 2015 N N . ASN A 1 258 ? -18.405 -11.904 1.997 1.00 94.25 258 ASN A N 1
ATOM 2016 C CA . ASN A 1 258 ? -18.357 -11.215 0.712 1.00 94.25 258 ASN A CA 1
ATOM 2017 C C . ASN A 1 258 ? -17.274 -10.127 0.752 1.00 94.25 258 ASN A C 1
ATOM 2019 O O . ASN A 1 258 ? -17.457 -9.086 1.385 1.00 94.25 258 ASN A O 1
ATOM 2023 N N . VAL A 1 259 ? -16.143 -10.382 0.096 1.00 95.88 259 VAL A N 1
ATOM 2024 C CA . VAL A 1 259 ? -14.969 -9.503 0.125 1.00 95.88 259 VAL A CA 1
ATOM 2025 C C . VAL A 1 259 ? -14.759 -8.858 -1.240 1.00 95.88 259 VAL A C 1
ATOM 2027 O O . VAL A 1 259 ? -14.619 -9.549 -2.246 1.00 95.88 259 VAL A O 1
ATOM 2030 N N . LEU A 1 260 ? -14.658 -7.526 -1.259 1.00 95.06 260 LEU A N 1
ATOM 2031 C CA . LEU A 1 260 ? -14.208 -6.764 -2.422 1.00 95.06 260 LEU A CA 1
ATOM 2032 C C . LEU A 1 260 ? -12.769 -6.292 -2.195 1.00 95.06 260 LEU A C 1
ATOM 2034 O O . LEU A 1 260 ? -12.521 -5.439 -1.342 1.00 95.06 260 LEU A O 1
ATOM 2038 N N . ARG A 1 261 ? -11.825 -6.823 -2.978 1.00 92.50 261 ARG A N 1
ATOM 2039 C CA . ARG A 1 261 ? -10.450 -6.313 -3.046 1.00 92.50 261 ARG A CA 1
ATOM 2040 C C . ARG A 1 261 ? -10.392 -5.161 -4.052 1.00 92.50 261 ARG A C 1
ATOM 2042 O O . ARG A 1 261 ? -10.790 -5.331 -5.199 1.00 92.50 261 ARG A O 1
ATOM 2049 N N . ILE A 1 262 ? -9.885 -4.008 -3.619 1.00 87.38 262 ILE A N 1
ATOM 2050 C CA . ILE A 1 262 ? -9.614 -2.860 -4.491 1.00 87.38 262 ILE A CA 1
ATOM 2051 C C . ILE A 1 262 ? -8.128 -2.884 -4.856 1.00 87.38 262 ILE A C 1
ATOM 2053 O O . ILE A 1 262 ? -7.288 -2.881 -3.954 1.00 87.38 262 ILE A O 1
ATOM 2057 N N . GLY A 1 263 ? -7.826 -2.874 -6.157 1.00 73.38 263 GLY A N 1
ATOM 2058 C CA . GLY A 1 263 ? -6.459 -2.869 -6.691 1.00 73.38 263 GLY A CA 1
ATOM 2059 C C . GLY A 1 263 ? -6.076 -4.145 -7.420 1.00 73.38 263 GLY A C 1
ATOM 2060 O O . GLY A 1 263 ? -6.297 -5.241 -6.856 1.00 73.38 263 GLY A O 1
#

Foldseek 3Di:
DVLLVVLLVVLVVVLVVLVVVLVVLVVVCCVQPVVDDQVSNQQVQFKQWPKDWDDWDQDPPRWIKTKIFRPDPLVRHHDDAFFFKKKKFACLVVCRVVGIWIWTWRGDDRGMTMTTTPDNDDDPCNNVGGIMMGTDRDPPVSVVVSVVSVVLSPDDDDDSVVLSCCVVPVDPWDFAPDDDDDDPLLVPADPLLNVLLNQQVRTPHDGDDDDDPPNCPLSSVLVNVVSCVVVDVDDDDDDPDPVVVVVSQVSNVVVVDDDDDDD